Protein AF-0000000085031122 (afdb_homodimer)

Structure (mmCIF, N/CA/C/O backbone):
data_AF-0000000085031122-model_v1
#
loop_
_entity.id
_entity.type
_entity.pdbx_description
1 polymer 'Uncharacterized protein conserved in archaea'
#
loop_
_atom_site.group_PDB
_atom_site.id
_atom_site.type_symbol
_atom_site.label_atom_id
_atom_site.label_alt_id
_atom_site.label_comp_id
_atom_site.label_asym_id
_atom_site.label_entity_id
_atom_site.label_seq_id
_atom_site.pdbx_PDB_ins_code
_atom_site.Cartn_x
_atom_site.Cartn_y
_atom_site.Cartn_z
_atom_site.occupancy
_atom_site.B_iso_or_equiv
_atom_site.auth_seq_id
_atom_site.auth_comp_id
_atom_site.auth_asym_id
_atom_site.auth_atom_id
_atom_site.pdbx_PDB_model_num
ATOM 1 N N . MET A 1 1 ? 3.781 -11.5 -7.07 1 88.56 1 MET A N 1
ATOM 2 C CA . MET A 1 1 ? 3.012 -12.469 -6.293 1 88.56 1 MET A CA 1
ATOM 3 C C . MET A 1 1 ? 3.146 -13.867 -6.883 1 88.56 1 MET A C 1
ATOM 5 O O . MET A 1 1 ? 2.877 -14.078 -8.062 1 88.56 1 MET A O 1
ATOM 9 N N . SER A 1 2 ? 3.535 -14.781 -6.008 1 92.06 2 SER A N 1
ATOM 10 C CA . SER A 1 2 ? 3.746 -16.156 -6.449 1 92.06 2 SER A CA 1
ATOM 11 C C . SER A 1 2 ? 2.49 -17 -6.246 1 92.06 2 SER A C 1
ATOM 13 O O . SER A 1 2 ? 2.006 -17.141 -5.121 1 92.06 2 SER A O 1
ATOM 15 N N . VAL A 1 3 ? 1.962 -17.547 -7.297 1 94.81 3 VAL A N 1
ATOM 16 C CA . VAL A 1 3 ? 0.74 -18.344 -7.246 1 94.81 3 VAL A CA 1
ATOM 17 C C . VAL A 1 3 ? 0.814 -19.469 -8.273 1 94.81 3 VAL A C 1
ATOM 19 O O . VAL A 1 3 ? 1.662 -19.438 -9.172 1 94.81 3 VAL A O 1
ATOM 22 N N . LYS A 1 4 ? -0.109 -20.469 -8.07 1 93.94 4 LYS A N 1
ATOM 23 C CA . LYS A 1 4 ? -0.215 -21.516 -9.078 1 93.94 4 LYS A CA 1
ATOM 24 C C . LYS A 1 4 ? -0.657 -20.953 -10.422 1 93.94 4 LYS A C 1
ATOM 26 O O . LYS A 1 4 ? -1.385 -19.953 -10.477 1 93.94 4 LYS A O 1
ATOM 31 N N . PRO A 1 5 ? -0.294 -21.656 -11.523 1 96.19 5 PRO A N 1
ATOM 32 C CA . PRO A 1 5 ? -0.612 -21.156 -12.867 1 96.19 5 PRO A CA 1
ATOM 33 C C . PRO A 1 5 ? -2.104 -20.875 -13.055 1 96.19 5 PRO A C 1
ATOM 35 O O . PRO A 1 5 ? -2.479 -19.859 -13.641 1 96.19 5 PRO A O 1
ATOM 38 N N . LYS A 1 6 ? -2.877 -21.703 -12.5 1 95.06 6 LYS A N 1
ATOM 39 C CA . LYS A 1 6 ? -4.316 -21.5 -12.625 1 95.06 6 LYS A CA 1
ATOM 40 C C . LYS A 1 6 ? -4.734 -20.156 -12.039 1 95.06 6 LYS A C 1
ATOM 42 O O . LYS A 1 6 ? -5.469 -19.406 -12.672 1 95.06 6 LYS A O 1
ATOM 47 N N . PHE A 1 7 ? -4.258 -19.828 -10.938 1 95.56 7 PHE A N 1
ATOM 48 C CA . PHE A 1 7 ? -4.645 -18.594 -10.25 1 95.56 7 PHE A CA 1
ATOM 49 C C . PHE A 1 7 ? -3.984 -17.391 -10.883 1 95.56 7 PHE A C 1
ATOM 51 O O . PHE A 1 7 ? -4.578 -16.312 -10.945 1 95.56 7 PHE A O 1
ATOM 58 N N . ALA A 1 8 ? -2.768 -17.578 -11.352 1 96.88 8 ALA A N 1
ATOM 59 C CA . ALA A 1 8 ? -2.104 -16.5 -12.078 1 96.88 8 ALA A CA 1
ATOM 60 C C . ALA A 1 8 ? -2.938 -16.031 -13.273 1 96.88 8 ALA A C 1
ATOM 62 O O . ALA A 1 8 ? -3.137 -14.836 -13.477 1 96.88 8 ALA A O 1
ATOM 63 N N . ASN A 1 9 ? -3.404 -16.984 -13.969 1 96.69 9 ASN A N 1
ATOM 64 C CA . ASN A 1 9 ? -4.207 -16.672 -15.141 1 96.69 9 ASN A CA 1
ATOM 65 C C . ASN A 1 9 ? -5.523 -15.992 -14.758 1 96.69 9 ASN A C 1
ATOM 67 O O . ASN A 1 9 ? -5.949 -15.039 -15.406 1 96.69 9 ASN A O 1
ATOM 71 N N . LEU A 1 10 ? -6.145 -16.469 -13.734 1 96.75 10 LEU A N 1
ATOM 72 C CA . LEU A 1 10 ? -7.398 -15.867 -13.281 1 96.75 10 LEU A CA 1
ATOM 73 C C . LEU A 1 10 ? -7.184 -14.422 -12.852 1 96.75 10 LEU A C 1
ATOM 75 O O . LEU A 1 10 ? -8.031 -13.562 -13.109 1 96.75 10 LEU A O 1
ATOM 79 N N . ILE A 1 11 ? -6.074 -14.148 -12.227 1 96.31 11 ILE A N 1
ATOM 80 C CA . ILE A 1 11 ? -5.738 -12.789 -11.789 1 96.31 11 ILE A CA 1
ATOM 81 C C . ILE A 1 11 ? -5.543 -11.898 -13.016 1 96.31 11 ILE A C 1
ATOM 83 O O . ILE A 1 11 ? -6.137 -10.82 -13.102 1 96.31 11 ILE A O 1
ATOM 87 N N . LEU A 1 12 ? -4.832 -12.367 -13.945 1 97.12 12 LEU A N 1
ATOM 88 C CA . LEU A 1 12 ? -4.453 -11.539 -15.078 1 97.12 12 LEU A CA 1
ATOM 89 C C . LEU A 1 12 ? -5.617 -11.383 -16.047 1 97.12 12 LEU A C 1
ATOM 91 O O . LEU A 1 12 ? -5.648 -10.445 -16.844 1 97.12 12 LEU A O 1
ATOM 95 N N . ASP A 1 13 ? -6.559 -12.281 -15.93 1 96.38 13 ASP A N 1
ATOM 96 C CA . ASP A 1 13 ? -7.77 -12.18 -16.734 1 96.38 13 ASP A CA 1
ATOM 97 C C . ASP A 1 13 ? -8.789 -11.25 -16.078 1 96.38 13 ASP A C 1
ATOM 99 O O . ASP A 1 13 ? -9.828 -10.945 -16.672 1 96.38 13 ASP A O 1
ATOM 103 N N . GLY A 1 14 ? -8.516 -10.875 -14.922 1 94.75 14 GLY A N 1
ATOM 104 C CA . GLY A 1 14 ? -9.398 -9.961 -14.211 1 94.75 14 GLY A CA 1
ATOM 105 C C . GLY A 1 14 ? -10.539 -10.672 -13.5 1 94.75 14 GLY A C 1
ATOM 106 O O . GLY A 1 14 ? -11.461 -10.023 -13 1 94.75 14 GLY 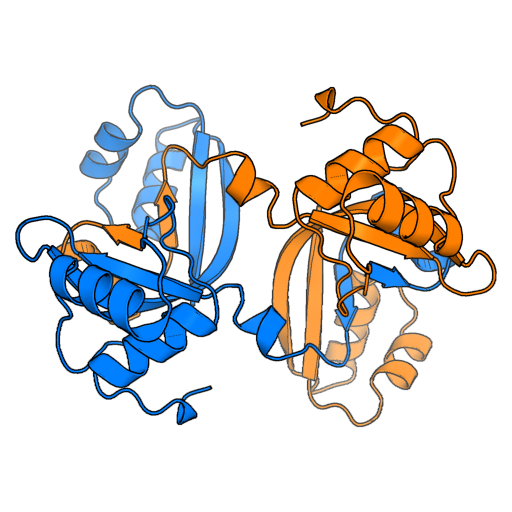A O 1
ATOM 107 N N . VAL A 1 15 ? -10.492 -11.953 -13.445 1 94.75 15 VAL A N 1
ATOM 108 C CA . VAL A 1 15 ? -11.547 -12.758 -12.836 1 94.75 15 VAL A CA 1
ATOM 109 C C . VAL A 1 15 ? -11.297 -12.875 -11.336 1 94.75 15 VAL A C 1
ATOM 111 O O . VAL A 1 15 ? -12.242 -12.812 -10.539 1 94.75 15 VAL A O 1
ATOM 114 N N . LYS A 1 16 ? -10.062 -13.109 -10.953 1 95.19 16 LYS A N 1
ATOM 115 C CA . LYS A 1 16 ? -9.664 -13.172 -9.555 1 95.19 16 LYS A CA 1
ATOM 116 C C . LYS A 1 16 ? -9.023 -11.867 -9.102 1 95.19 16 LYS A C 1
ATOM 118 O O . LYS A 1 16 ? -7.895 -11.555 -9.5 1 95.19 16 LYS A O 1
ATOM 123 N N . ASN A 1 17 ? -9.688 -11.258 -8.203 1 95.5 17 ASN A N 1
ATOM 124 C CA . ASN A 1 17 ? -9.148 -9.977 -7.742 1 95.5 17 ASN A CA 1
ATOM 125 C C . ASN A 1 17 ? -8.828 -10.016 -6.254 1 95.5 17 ASN A C 1
ATOM 127 O O . ASN A 1 17 ? -8.5 -8.984 -5.66 1 95.5 17 ASN A O 1
ATOM 131 N N . VAL A 1 18 ? -9.016 -11.133 -5.676 1 95.75 18 VAL A N 1
ATOM 132 C CA . VAL A 1 18 ? -8.656 -11.289 -4.273 1 95.75 18 VAL A CA 1
ATOM 133 C C . VAL A 1 18 ? -7.691 -12.461 -4.121 1 95.75 18 VAL A C 1
ATOM 135 O O . VAL A 1 18 ? -8.016 -13.594 -4.496 1 95.75 18 VAL A O 1
ATOM 138 N N . GLU A 1 19 ? -6.523 -12.203 -3.6 1 95.44 19 GLU A N 1
ATOM 139 C CA . GLU A 1 19 ? -5.547 -13.227 -3.242 1 95.44 19 GLU A CA 1
ATOM 140 C C . GLU A 1 19 ? -5.543 -13.492 -1.737 1 95.44 19 GLU A C 1
ATOM 142 O O . GLU A 1 19 ? -5.613 -12.555 -0.94 1 95.44 19 GLU A O 1
ATOM 147 N N . VAL A 1 20 ? -5.422 -14.805 -1.383 1 95.44 20 VAL A N 1
ATOM 148 C CA . VAL A 1 20 ? -5.434 -15.18 0.027 1 95.44 20 VAL A CA 1
ATOM 149 C C . VAL A 1 20 ? -4.039 -15.633 0.456 1 95.44 20 VAL A C 1
ATOM 151 O O . VAL A 1 20 ? -3.383 -16.406 -0.249 1 95.44 20 VAL A O 1
ATOM 154 N N . ARG A 1 21 ? -3.588 -15.062 1.602 1 93.69 21 ARG A N 1
ATOM 155 C CA . ARG A 1 21 ? -2.324 -15.484 2.197 1 93.69 21 ARG A CA 1
ATOM 156 C C . ARG A 1 21 ? -2.512 -15.875 3.66 1 93.69 21 ARG A C 1
ATOM 158 O O . ARG A 1 21 ? -3.262 -15.219 4.391 1 93.69 21 ARG A O 1
ATOM 165 N N . ARG A 1 22 ? -1.773 -16.922 3.98 1 92.38 22 ARG A N 1
ATOM 166 C CA . ARG A 1 22 ? -1.829 -17.406 5.355 1 92.38 22 ARG A CA 1
ATOM 167 C C . ARG A 1 22 ? -1.04 -16.5 6.289 1 92.38 22 ARG A C 1
ATOM 169 O O . ARG A 1 22 ? -1.322 -16.422 7.484 1 92.38 22 ARG A O 1
ATOM 176 N N . TRP A 1 23 ? -0.064 -16 5.641 1 87.19 23 TRP A N 1
ATOM 177 C CA . TRP A 1 23 ? 0.882 -15.211 6.422 1 87.19 23 TRP A CA 1
ATOM 178 C C . TRP A 1 23 ? 1.532 -14.133 5.559 1 87.19 23 TRP A C 1
ATOM 180 O O . TRP A 1 23 ? 1.776 -14.344 4.367 1 87.19 23 TRP A O 1
ATOM 190 N N . LEU A 1 24 ? 1.758 -12.945 6.195 1 86.25 24 LEU A N 1
ATOM 191 C CA . LEU A 1 24 ? 2.539 -11.875 5.59 1 86.25 24 LEU A CA 1
ATOM 192 C C . LEU A 1 24 ? 3.596 -11.359 6.562 1 86.25 24 LEU A C 1
ATOM 194 O O . LEU A 1 24 ? 3.334 -11.227 7.762 1 86.25 24 LEU A O 1
ATOM 198 N N . PRO A 1 25 ? 4.773 -11.109 5.98 1 80.62 25 PRO A N 1
ATOM 199 C CA . PRO A 1 25 ? 5.785 -10.523 6.863 1 80.62 25 PRO A CA 1
ATOM 200 C C . PRO A 1 25 ? 5.355 -9.172 7.438 1 80.62 25 PRO A C 1
ATOM 202 O O . PRO A 1 25 ? 4.711 -8.383 6.746 1 80.62 25 PRO A O 1
ATOM 205 N N . GLY A 1 26 ? 5.762 -9.016 8.641 1 72.19 26 GLY A N 1
ATOM 206 C CA . GLY A 1 26 ? 5.473 -7.746 9.297 1 72.19 26 GLY A CA 1
ATOM 207 C C . GLY A 1 26 ? 5.98 -6.547 8.523 1 72.19 26 GLY A C 1
ATOM 208 O O . GLY A 1 26 ? 5.363 -5.48 8.539 1 72.19 26 GLY A O 1
ATOM 209 N N . THR A 1 27 ? 7.059 -6.801 7.805 1 69 27 THR A N 1
ATOM 210 C CA . THR A 1 27 ? 7.648 -5.719 7.027 1 69 27 THR A CA 1
ATOM 211 C C . THR A 1 27 ? 6.699 -5.254 5.93 1 69 27 THR A C 1
ATOM 213 O O . THR A 1 27 ? 6.605 -4.059 5.645 1 69 27 THR A O 1
ATOM 216 N N . ILE A 1 28 ? 6 -6.105 5.379 1 71.5 28 ILE A N 1
ATOM 217 C CA . ILE A 1 28 ? 5.031 -5.785 4.336 1 71.5 28 ILE A CA 1
ATOM 218 C C . ILE A 1 28 ? 3.838 -5.055 4.945 1 71.5 28 ILE A C 1
ATOM 220 O O . ILE A 1 28 ? 3.363 -4.059 4.398 1 71.5 28 ILE A O 1
ATOM 224 N N . LEU A 1 29 ? 3.539 -5.574 6.078 1 66.56 29 LEU A N 1
ATOM 225 C CA . LEU A 1 29 ? 2.367 -5.008 6.734 1 66.56 29 LEU A CA 1
ATOM 226 C C . LEU A 1 29 ? 2.654 -3.594 7.227 1 66.56 29 LEU A C 1
ATOM 228 O O . LEU A 1 29 ? 1.756 -2.748 7.258 1 66.56 29 LEU A O 1
ATOM 232 N N . ARG A 1 30 ? 3.912 -3.391 7.488 1 62.78 30 ARG A N 1
ATOM 233 C CA . ARG A 1 30 ? 4.297 -2.096 8.039 1 62.78 30 ARG A CA 1
ATOM 234 C C . ARG A 1 30 ? 4.652 -1.11 6.934 1 62.78 30 ARG A C 1
ATOM 236 O O . ARG A 1 30 ? 4.742 0.095 7.172 1 62.78 30 ARG A O 1
ATOM 243 N N . GLU A 1 31 ? 5.051 -1.663 5.766 1 65.5 31 GLU A N 1
ATOM 244 C CA . GLU A 1 31 ? 5.457 -0.814 4.652 1 65.5 31 GLU A CA 1
ATOM 245 C C . GLU A 1 31 ? 4.355 0.168 4.273 1 65.5 31 GLU A C 1
ATOM 247 O O . GLU A 1 31 ? 4.562 1.056 3.443 1 65.5 31 GLU A O 1
ATOM 252 N N . ARG A 1 32 ? 3.461 0.135 5.082 1 75.06 32 ARG A N 1
ATOM 253 C CA . ARG A 1 32 ? 2.322 1.004 4.805 1 75.06 32 ARG A CA 1
ATOM 254 C C . ARG A 1 32 ? 2.182 2.082 5.875 1 75.06 32 ARG A C 1
ATOM 256 O O . ARG A 1 32 ? 1.192 2.818 5.895 1 75.06 32 ARG A O 1
ATOM 263 N N . THR A 1 33 ? 3.262 2.289 6.613 1 84.69 33 THR A N 1
ATOM 264 C CA . THR A 1 33 ? 3.209 3.236 7.723 1 84.69 33 THR A CA 1
ATOM 265 C C . THR A 1 33 ? 3.59 4.637 7.254 1 84.69 33 THR A C 1
ATOM 267 O O . THR A 1 33 ? 4.539 4.805 6.484 1 84.69 33 THR A O 1
ATOM 270 N N . CYS A 1 34 ? 2.799 5.578 7.652 1 91.81 34 CYS A N 1
ATOM 271 C CA . CYS A 1 34 ? 3.053 6.996 7.422 1 91.81 34 CYS A CA 1
ATOM 272 C C . CYS A 1 34 ? 3.211 7.742 8.742 1 91.81 34 CYS A C 1
ATOM 274 O O . CYS A 1 34 ? 2.514 7.449 9.711 1 91.81 34 CYS A O 1
ATOM 276 N N . ILE A 1 35 ? 4.184 8.695 8.758 1 94.75 35 ILE A N 1
ATOM 277 C CA . ILE A 1 35 ? 4.254 9.586 9.906 1 94.75 35 ILE A CA 1
ATOM 278 C C . ILE A 1 35 ? 3.305 10.766 9.703 1 94.75 35 ILE A C 1
ATOM 280 O O . ILE A 1 35 ? 3.174 11.281 8.586 1 94.75 35 ILE A O 1
ATOM 284 N N . VAL A 1 36 ? 2.662 11.117 10.781 1 96.94 36 VAL A N 1
ATOM 285 C CA . VAL A 1 36 ? 1.702 12.211 10.742 1 96.94 36 VAL A CA 1
ATOM 286 C C . VAL A 1 36 ? 2.391 13.516 11.141 1 96.94 36 VAL A C 1
ATOM 288 O O . VAL A 1 36 ? 2.727 13.719 12.305 1 96.94 36 VAL A O 1
ATOM 291 N N . TYR A 1 37 ? 2.498 14.43 10.188 1 96.69 37 TYR A N 1
ATOM 292 C CA . TYR A 1 37 ? 3.133 15.734 10.352 1 96.69 37 TYR A CA 1
ATOM 293 C C . TYR A 1 37 ? 2.096 16.844 10.375 1 96.69 37 TYR A C 1
ATOM 295 O O . TYR A 1 37 ? 1.322 17 9.43 1 96.69 37 TYR A O 1
ATOM 303 N N . ALA A 1 38 ? 2.133 17.547 11.461 1 96.5 38 ALA A N 1
ATOM 304 C CA . ALA A 1 38 ? 1.287 18.734 11.547 1 96.5 38 ALA A CA 1
ATOM 305 C C . ALA A 1 38 ? 2.008 19.953 10.992 1 96.5 38 ALA A C 1
ATOM 307 O O . ALA A 1 38 ? 3.068 20.344 11.492 1 96.5 38 ALA A O 1
ATOM 308 N N . SER A 1 39 ? 1.342 20.531 9.961 1 95.06 39 SER A N 1
ATOM 309 C CA . SER A 1 39 ? 1.931 21.719 9.344 1 95.06 39 SER A CA 1
ATOM 310 C C . SER A 1 39 ? 1.838 22.938 10.266 1 95.06 39 SER A C 1
ATOM 312 O O . SER A 1 39 ? 1.59 22.781 11.469 1 95.06 39 SER A O 1
ATOM 314 N N . SER A 1 40 ? 2.082 24.125 9.727 1 94.19 40 SER A N 1
ATOM 315 C CA . SER A 1 40 ? 2.07 25.344 10.523 1 94.19 40 SER A CA 1
ATOM 316 C C . SER A 1 40 ? 0.779 25.469 11.32 1 94.19 40 SER A C 1
ATOM 318 O O . SER A 1 40 ? -0.3 25.141 10.828 1 94.19 40 SER A O 1
ATOM 320 N N . PRO A 1 41 ? 0.958 25.812 12.578 1 94.19 41 PRO A N 1
ATOM 321 C CA . PRO A 1 41 ? 2.127 26.391 13.234 1 94.19 41 PRO A CA 1
ATOM 322 C C . PRO A 1 41 ? 2.943 25.375 14.023 1 94.19 41 PRO A C 1
ATOM 324 O O . PRO A 1 41 ? 4.012 25.703 14.547 1 94.19 41 PRO A O 1
ATOM 327 N N . LEU A 1 42 ? 2.553 24.188 14.164 1 92.94 42 LEU A N 1
ATOM 328 C CA . LEU A 1 42 ? 3.236 23.219 15.008 1 92.94 42 LEU A CA 1
ATOM 329 C C . LEU A 1 42 ? 4.512 22.719 14.344 1 92.94 42 LEU A C 1
ATOM 331 O O . LEU A 1 42 ? 5.551 22.594 14.992 1 92.94 42 LEU A O 1
ATOM 335 N N . CYS A 1 43 ? 4.5 22.438 13.086 1 95.75 43 CYS A N 1
ATOM 336 C CA . CYS A 1 43 ? 5.625 21.969 12.281 1 95.75 43 CYS A CA 1
ATOM 337 C C . CYS A 1 43 ? 6.324 20.797 12.945 1 95.75 43 CYS A C 1
ATOM 339 O O . CYS A 1 43 ? 7.543 20.812 13.125 1 95.75 43 CYS A O 1
ATOM 341 N N . ALA A 1 44 ? 5.531 19.797 13.258 1 97.12 44 ALA A N 1
ATOM 342 C CA . ALA A 1 44 ? 6.082 18.688 14.023 1 97.12 44 ALA A CA 1
ATOM 343 C C . ALA A 1 44 ? 5.367 17.375 13.688 1 97.12 44 ALA A C 1
ATOM 345 O O . ALA A 1 44 ? 4.191 17.391 13.312 1 97.12 44 ALA A O 1
ATOM 346 N N . VAL A 1 45 ? 6.133 16.328 13.891 1 96.81 45 VAL A N 1
ATOM 347 C CA . VAL A 1 45 ? 5.586 14.984 13.797 1 96.81 45 VAL A CA 1
ATOM 348 C C . VAL A 1 45 ? 4.871 14.625 15.102 1 96.81 45 VAL A C 1
ATOM 350 O O . VAL A 1 45 ? 5.453 14.734 16.188 1 96.81 45 VAL A O 1
ATOM 353 N N . LEU A 1 46 ? 3.609 14.148 14.891 1 97.5 46 LEU A N 1
ATOM 354 C CA . LEU A 1 46 ? 2.799 13.945 16.078 1 97.5 46 LEU A CA 1
ATOM 355 C C . LEU A 1 46 ? 2.508 12.461 16.297 1 97.5 46 LEU A C 1
ATOM 357 O O . LEU A 1 46 ? 2.082 12.062 17.375 1 97.5 46 LEU A O 1
ATOM 361 N N . GLY A 1 47 ? 2.697 11.695 15.312 1 97.19 47 GLY A N 1
ATOM 362 C CA . GLY A 1 47 ? 2.375 10.281 15.414 1 97.19 47 GLY A CA 1
ATOM 363 C C . GLY A 1 47 ? 2.547 9.539 14.102 1 97.19 47 GLY A C 1
ATOM 364 O O . GLY A 1 47 ? 3.291 9.984 13.227 1 97.19 47 GLY A O 1
ATOM 365 N N . GLU A 1 48 ? 1.99 8.375 14.055 1 95.5 48 GLU A N 1
ATOM 366 C CA . GLU A 1 48 ? 2.041 7.535 12.867 1 95.5 48 GLU A CA 1
ATOM 367 C C . GLU A 1 48 ? 0.705 6.836 12.625 1 95.5 48 GLU A C 1
ATOM 369 O O . GLU A 1 48 ? -0.13 6.754 13.531 1 95.5 48 GLU A O 1
ATOM 374 N N . VAL A 1 49 ? 0.533 6.438 11.375 1 93.31 49 VAL A N 1
ATOM 375 C CA . VAL A 1 49 ? -0.671 5.723 10.961 1 93.31 49 VAL A CA 1
ATOM 376 C C . VAL A 1 49 ? -0.347 4.797 9.789 1 93.31 49 VAL A C 1
ATOM 378 O O . VAL A 1 49 ? 0.702 4.934 9.156 1 93.31 49 VAL A O 1
ATOM 381 N N . THR A 1 50 ? -1.217 3.867 9.594 1 88.06 50 THR A N 1
ATOM 382 C CA . THR A 1 50 ? -1.041 2.945 8.484 1 88.06 50 THR A CA 1
ATOM 383 C C . THR A 1 50 ? -2.076 3.209 7.391 1 88.06 50 THR A C 1
ATOM 385 O O . THR A 1 50 ? -3.252 3.439 7.688 1 88.06 50 THR A O 1
ATOM 388 N N . ILE A 1 51 ? -1.606 3.162 6.117 1 87.06 51 ILE A N 1
ATOM 389 C CA . ILE A 1 51 ? -2.533 3.293 4.996 1 87.06 51 ILE A CA 1
ATOM 390 C C . ILE A 1 51 ? -3.205 1.948 4.723 1 87.06 51 ILE A C 1
ATOM 392 O O . ILE A 1 51 ? -2.529 0.945 4.488 1 87.06 51 ILE A O 1
ATOM 396 N N . GLU A 1 52 ? -4.473 1.982 4.789 1 79.56 52 GLU A N 1
ATOM 397 C CA . GLU A 1 52 ? -5.238 0.778 4.484 1 79.56 52 GLU A CA 1
ATOM 398 C C . GLU A 1 52 ? -5.566 0.69 2.996 1 79.56 52 GLU A C 1
ATOM 400 O O . GLU A 1 52 ? -5.484 -0.386 2.4 1 79.56 52 GLU A O 1
ATOM 405 N N . GLU A 1 53 ? -5.938 1.808 2.475 1 78.69 53 GLU A N 1
ATOM 406 C CA . GLU A 1 53 ? -6.395 1.835 1.09 1 78.69 53 GLU A CA 1
ATOM 407 C C . GLU A 1 53 ? -6.23 3.225 0.481 1 78.69 53 GLU A C 1
ATOM 409 O O . GLU A 1 53 ? -6.348 4.23 1.18 1 78.69 53 GLU A O 1
ATOM 414 N N . ILE A 1 54 ? -5.898 3.221 -0.78 1 82.56 54 ILE A N 1
ATOM 415 C CA . ILE A 1 54 ? -5.969 4.441 -1.576 1 82.56 54 ILE A CA 1
ATOM 416 C C . ILE A 1 54 ? -6.957 4.254 -2.727 1 82.56 54 ILE A C 1
ATOM 418 O O . ILE A 1 54 ? -6.828 3.314 -3.514 1 82.56 54 ILE A O 1
ATOM 422 N N . LYS A 1 55 ? -7.965 5.113 -2.805 1 83.31 55 LYS A N 1
ATOM 423 C CA . LYS A 1 55 ? -8.984 5.016 -3.844 1 83.31 55 LYS A CA 1
ATOM 424 C C . LYS A 1 55 ? -9.141 6.336 -4.586 1 83.31 55 LYS A C 1
ATOM 426 O O . LYS A 1 55 ? -9.258 7.395 -3.963 1 83.31 55 LYS A O 1
ATOM 431 N N . LYS A 1 56 ? -9.125 6.223 -5.891 1 84.88 56 LYS A N 1
ATOM 432 C CA . LYS A 1 56 ? -9.484 7.375 -6.711 1 84.88 56 LYS A CA 1
ATOM 433 C C . LYS A 1 56 ? -11 7.465 -6.887 1 84.88 56 LYS A C 1
ATOM 435 O O . LYS A 1 56 ? -11.648 6.488 -7.273 1 84.88 56 LYS A O 1
ATOM 440 N N . VAL A 1 57 ? -11.531 8.617 -6.559 1 90.31 57 VAL A N 1
ATOM 441 C CA . VAL A 1 57 ? -12.984 8.758 -6.684 1 90.31 57 VAL A CA 1
ATOM 442 C C . VAL A 1 57 ? -13.305 9.938 -7.602 1 90.31 57 VAL A C 1
ATOM 444 O O . VAL A 1 57 ? -12.617 10.961 -7.57 1 90.31 57 VAL A O 1
ATOM 447 N N . ALA A 1 58 ? -14.336 9.758 -8.328 1 93 58 ALA A N 1
ATOM 448 C CA . ALA A 1 58 ? -14.789 10.828 -9.227 1 93 58 ALA A CA 1
ATOM 449 C C . ALA A 1 58 ? -15.633 11.852 -8.469 1 93 58 ALA A C 1
ATOM 451 O O . ALA A 1 58 ? -16.375 11.5 -7.551 1 93 58 ALA A O 1
ATOM 452 N N . ILE A 1 59 ? -15.445 13.07 -8.836 1 94.31 59 ILE A N 1
ATOM 453 C CA . ILE A 1 59 ? -16.281 14.156 -8.344 1 94.31 59 ILE A CA 1
ATOM 454 C C . ILE A 1 59 ? -17.203 14.648 -9.469 1 94.31 59 ILE A C 1
ATOM 456 O O . ILE A 1 59 ? -16.766 15.422 -10.328 1 94.31 59 ILE A O 1
ATOM 460 N N . GLN A 1 60 ? -18.406 14.203 -9.406 1 94.38 60 GLN A N 1
ATOM 461 C CA . GLN A 1 60 ? -19.312 14.484 -10.516 1 94.38 60 GLN A CA 1
ATOM 462 C C . GLN A 1 60 ? -20.5 15.336 -10.055 1 94.38 60 GLN A C 1
ATOM 464 O O . GLN A 1 60 ? -21.281 15.805 -10.875 1 94.38 60 GLN A O 1
ATOM 469 N N . SER A 1 61 ? -20.672 15.539 -8.773 1 94.06 61 SER A N 1
ATOM 470 C CA . SER A 1 61 ? -21.812 16.266 -8.234 1 94.06 61 SER A CA 1
ATOM 471 C C . SER A 1 61 ? -21.5 16.859 -6.859 1 94.06 61 SER A C 1
ATOM 473 O O . SER A 1 61 ? -20.484 16.516 -6.254 1 94.06 61 SER A O 1
ATOM 475 N N . GLU A 1 62 ? -22.422 17.688 -6.387 1 93.56 62 GLU A N 1
ATOM 476 C CA . GLU A 1 62 ? -22.312 18.234 -5.039 1 93.56 62 GLU A CA 1
ATOM 477 C C . GLU A 1 62 ? -22.5 17.141 -3.986 1 93.56 62 GLU A C 1
ATOM 479 O O . GLU A 1 62 ? -21.938 17.219 -2.895 1 93.56 62 GLU A O 1
ATOM 484 N N . GLU A 1 63 ? -23.25 16.234 -4.348 1 94.56 63 GLU A N 1
ATOM 485 C CA . GLU A 1 63 ? -23.469 15.109 -3.447 1 94.56 63 GLU A CA 1
ATOM 486 C C . GLU A 1 63 ? -22.188 14.32 -3.221 1 94.56 63 GLU A C 1
ATOM 488 O O . GLU A 1 63 ? -21.922 13.852 -2.109 1 94.56 63 GLU A O 1
ATOM 493 N N . ASP A 1 64 ? -21.375 14.18 -4.25 1 95.31 64 ASP A N 1
ATOM 494 C CA . ASP A 1 64 ? -20.078 13.531 -4.105 1 95.31 64 ASP A CA 1
ATOM 495 C C . ASP A 1 64 ? -19.188 14.281 -3.105 1 95.31 64 ASP A C 1
ATOM 497 O O . ASP A 1 64 ? -18.562 13.664 -2.248 1 95.31 64 ASP A O 1
ATOM 501 N N . LEU A 1 65 ? -19.312 15.555 -3.256 1 94.5 65 LEU A N 1
ATOM 502 C CA . LEU A 1 65 ? -18.5 16.391 -2.381 1 94.5 65 LEU A CA 1
ATOM 503 C C . LEU A 1 65 ? -18.953 16.266 -0.933 1 94.5 65 LEU A C 1
ATOM 505 O O . LEU A 1 65 ? -18.125 16.219 -0.017 1 94.5 65 LEU A O 1
ATOM 509 N N . ALA A 1 66 ? -20.234 16.281 -0.77 1 95.5 66 ALA A N 1
ATOM 510 C CA . ALA A 1 66 ? -20.781 16.141 0.572 1 95.5 66 ALA A CA 1
ATOM 511 C C . ALA A 1 66 ? -20.391 14.805 1.202 1 95.5 66 ALA A C 1
ATOM 513 O O . ALA A 1 66 ? -20.062 14.75 2.391 1 95.5 66 ALA A O 1
ATOM 514 N N . GLU A 1 67 ? -20.391 13.773 0.468 1 95.75 67 GLU A N 1
ATOM 515 C CA . GLU A 1 67 ? -20.016 12.453 0.957 1 95.75 67 GLU A CA 1
ATOM 516 C C . GLU A 1 67 ? -18.531 12.422 1.347 1 95.75 67 GLU A C 1
ATOM 518 O O . GLU A 1 67 ? -18.172 11.875 2.391 1 95.75 67 GLU A O 1
ATOM 523 N N . ILE A 1 68 ? -17.75 12.945 0.473 1 95.5 68 ILE A N 1
ATOM 524 C CA . ILE A 1 68 ? -16.312 12.984 0.751 1 95.5 68 ILE A CA 1
ATOM 525 C C . ILE A 1 68 ? -16.062 13.812 2.008 1 95.5 68 ILE A C 1
ATOM 527 O O . ILE A 1 68 ? -15.234 13.438 2.844 1 95.5 68 ILE A O 1
ATOM 531 N N . ALA A 1 69 ? -16.75 14.945 2.131 1 95.69 69 ALA A N 1
ATOM 532 C CA . ALA A 1 69 ? -16.594 15.812 3.295 1 95.69 69 ALA A CA 1
ATOM 533 C C . ALA A 1 69 ? -16.922 15.062 4.582 1 95.69 69 ALA A C 1
ATOM 535 O O . ALA A 1 69 ? -16.203 15.18 5.578 1 95.69 69 ALA A O 1
ATOM 536 N N . GLU A 1 70 ? -17.938 14.336 4.562 1 95.44 70 GLU A N 1
ATOM 537 C CA . GLU A 1 70 ? -18.344 13.547 5.723 1 95.44 70 GLU A CA 1
ATOM 538 C C . GLU A 1 70 ? -17.281 12.516 6.09 1 95.44 70 GLU A C 1
ATOM 540 O O . GLU A 1 70 ? -16.906 12.391 7.258 1 95.44 70 GLU A O 1
ATOM 545 N N . LEU A 1 71 ? -16.797 11.836 5.129 1 93.94 71 LEU A N 1
ATOM 546 C CA . LEU A 1 71 ? -15.773 10.828 5.355 1 93.94 71 LEU A CA 1
ATOM 547 C C . LEU A 1 71 ? -14.5 11.461 5.906 1 93.94 71 LEU A C 1
ATOM 549 O O . LEU A 1 71 ? -13.836 10.875 6.766 1 93.94 71 LEU A O 1
ATOM 553 N N . ALA A 1 72 ? -14.203 12.609 5.438 1 94.62 72 ALA A N 1
ATOM 554 C CA . ALA A 1 72 ? -12.938 13.266 5.746 1 94.62 72 ALA A CA 1
ATOM 555 C C . ALA A 1 72 ? -13.047 14.102 7.02 1 94.62 72 ALA A C 1
ATOM 557 O O . ALA A 1 72 ? -12.07 14.703 7.461 1 94.62 72 ALA A O 1
ATOM 558 N N . LYS A 1 73 ? -14.242 14.164 7.598 1 94.69 73 LYS A N 1
ATOM 559 C CA . LYS A 1 73 ? -14.477 15.008 8.766 1 94.69 73 LYS A CA 1
ATOM 560 C C . LYS A 1 73 ? -14.055 16.453 8.5 1 94.69 73 LYS A C 1
ATOM 562 O O . LYS A 1 73 ? -13.344 17.047 9.305 1 94.69 73 LYS A O 1
ATOM 567 N N . ALA A 1 74 ? -14.438 16.938 7.406 1 94.25 74 ALA A N 1
ATOM 568 C CA . ALA A 1 74 ? -14.25 18.328 6.98 1 94.25 74 ALA A CA 1
ATOM 569 C C . ALA A 1 74 ? -15.586 18.969 6.598 1 94.25 74 ALA A C 1
ATOM 571 O O . ALA A 1 74 ? -16.562 18.25 6.336 1 94.25 74 ALA A O 1
ATOM 572 N N . SER A 1 75 ? -15.633 20.266 6.617 1 93.81 75 SER A N 1
ATOM 573 C CA . SER A 1 75 ? -16.859 20.906 6.152 1 93.81 75 SER A CA 1
ATOM 574 C C . SER A 1 75 ? -16.969 20.844 4.633 1 93.81 75 SER A C 1
ATOM 576 O O . SER A 1 75 ? -15.969 20.828 3.928 1 93.81 75 SER A O 1
ATOM 578 N N . GLU A 1 76 ? -18.219 20.891 4.207 1 94.44 76 GLU A N 1
ATOM 579 C CA . GLU A 1 76 ? -18.453 20.859 2.768 1 94.44 76 GLU A CA 1
ATOM 580 C C . GLU A 1 76 ? -17.812 22.062 2.082 1 94.44 76 GLU A C 1
ATOM 582 O O . GLU A 1 76 ? -17.234 21.922 1.003 1 94.44 76 GLU A O 1
ATOM 587 N N . ASP A 1 77 ? -17.938 23.141 2.711 1 94.56 77 ASP A N 1
ATOM 588 C CA . ASP A 1 77 ? -17.375 24.359 2.139 1 94.56 77 ASP A CA 1
ATOM 589 C C . ASP A 1 77 ? -15.859 24.281 2.016 1 94.56 77 ASP A C 1
ATOM 591 O O . ASP A 1 77 ? -15.289 24.656 0.989 1 94.56 77 ASP A O 1
ATOM 595 N N . GLU A 1 78 ? -15.242 23.844 3.051 1 92 78 GLU A N 1
ATOM 596 C CA . GLU A 1 78 ? -13.789 23.672 3.035 1 92 78 GLU A CA 1
ATOM 597 C C . GLU A 1 78 ? -13.359 22.719 1.923 1 92 78 GLU A C 1
ATOM 599 O O . GLU A 1 78 ? -12.391 22.984 1.209 1 92 78 GLU A O 1
ATOM 604 N N . LEU A 1 79 ? -14.062 21.609 1.786 1 94.38 79 LEU A N 1
ATOM 605 C CA . LEU A 1 79 ? -13.711 20.594 0.792 1 94.38 79 LEU A CA 1
ATOM 606 C C . LEU A 1 79 ? -13.977 21.109 -0.619 1 94.38 79 LEU A C 1
ATOM 608 O O . LEU A 1 79 ? -13.195 20.844 -1.537 1 94.38 79 LEU A O 1
ATOM 612 N N . ARG A 1 80 ? -15.062 21.844 -0.754 1 94.44 80 ARG A N 1
ATOM 613 C CA . ARG A 1 80 ? -15.406 22.422 -2.051 1 94.44 80 ARG A CA 1
ATOM 614 C C . ARG A 1 80 ? -14.305 23.359 -2.539 1 94.44 80 ARG A C 1
ATOM 616 O O . ARG A 1 80 ? -13.906 23.297 -3.703 1 94.44 80 ARG A O 1
ATOM 623 N N . ARG A 1 81 ? -13.859 24.125 -1.672 1 94.56 81 ARG A N 1
ATOM 624 C CA . ARG A 1 81 ? -12.781 25.047 -2.02 1 94.56 81 ARG A CA 1
ATOM 625 C C . ARG A 1 81 ? -11.492 24.281 -2.322 1 94.56 81 ARG A C 1
ATOM 627 O O . ARG A 1 81 ? -10.797 24.594 -3.295 1 94.56 81 ARG A O 1
ATOM 634 N N . TYR A 1 82 ? -11.211 23.312 -1.554 1 93.19 82 TYR A N 1
ATOM 635 C CA . TYR A 1 82 ? -9.977 22.547 -1.664 1 93.19 82 TYR A CA 1
ATOM 636 C C . TYR A 1 82 ? -9.938 21.75 -2.967 1 93.19 82 TYR A C 1
ATOM 638 O O . TYR A 1 82 ? -8.891 21.641 -3.604 1 93.19 82 TYR A O 1
ATOM 646 N N . LEU A 1 83 ? -11.102 21.297 -3.387 1 95.88 83 LEU A N 1
ATOM 647 C CA . LEU A 1 83 ? -11.164 20.438 -4.559 1 95.88 83 LEU A CA 1
ATOM 648 C C . LEU A 1 83 ? -11.703 21.188 -5.77 1 95.88 83 LEU A C 1
ATOM 650 O O . LEU A 1 83 ? -12.133 20.578 -6.746 1 95.88 83 LEU A O 1
ATOM 654 N N . GLU A 1 84 ? -11.672 22.438 -5.66 1 94.06 84 GLU A N 1
ATOM 655 C CA . GLU A 1 84 ? -12.203 23.25 -6.75 1 94.06 84 GLU A CA 1
ATOM 656 C C . GLU A 1 84 ? -11.477 22.953 -8.062 1 94.06 84 GLU A C 1
ATOM 658 O O . GLU A 1 84 ? -10.25 22.922 -8.102 1 94.06 84 GLU A O 1
ATOM 663 N N . GLY A 1 85 ? -12.258 22.703 -9.148 1 94.06 85 GLY A N 1
ATOM 664 C CA . GLY A 1 85 ? -11.703 22.5 -10.477 1 94.06 85 GLY A CA 1
ATOM 665 C C . GLY A 1 85 ? -11.211 21.078 -10.703 1 94.06 85 GLY A C 1
ATOM 666 O O . GLY A 1 85 ? -10.656 20.766 -11.758 1 94.06 85 GLY A O 1
ATOM 667 N N . ARG A 1 86 ? -11.414 20.25 -9.719 1 93.5 86 ARG A N 1
ATOM 668 C CA . ARG A 1 86 ? -10.977 18.859 -9.859 1 93.5 86 ARG A CA 1
ATOM 669 C C . ARG A 1 86 ? -12.148 17.953 -10.242 1 93.5 86 ARG A C 1
ATOM 671 O O . ARG A 1 86 ? -13.273 18.172 -9.789 1 93.5 86 ARG A O 1
ATOM 678 N N . ASP A 1 87 ? -11.82 16.922 -11.086 1 94.31 87 ASP A N 1
ATOM 679 C CA . ASP A 1 87 ? -12.844 15.953 -11.461 1 94.31 87 ASP A CA 1
ATOM 680 C C . ASP A 1 87 ? -12.695 14.664 -10.656 1 94.31 87 ASP A C 1
ATOM 682 O O . ASP A 1 87 ? -13.492 13.742 -10.797 1 94.31 87 ASP A O 1
ATOM 686 N N . HIS A 1 88 ? -11.602 14.633 -9.867 1 94.5 88 HIS A N 1
ATOM 687 C CA . HIS A 1 88 ? -11.406 13.477 -9.008 1 94.5 88 HIS A CA 1
ATOM 688 C C . HIS A 1 88 ? -10.609 13.844 -7.762 1 94.5 88 HIS A C 1
ATOM 690 O O . HIS A 1 88 ? -10.039 14.938 -7.684 1 94.5 88 HIS A O 1
ATOM 696 N N . ALA A 1 89 ? -10.68 12.984 -6.793 1 95.12 89 ALA A N 1
ATOM 697 C CA . ALA A 1 89 ? -9.867 13.062 -5.582 1 95.12 89 ALA A CA 1
ATOM 698 C C . ALA A 1 89 ? -9.359 11.68 -5.176 1 95.12 89 ALA A C 1
ATOM 700 O O . ALA A 1 89 ? -9.844 10.664 -5.672 1 95.12 89 ALA A O 1
ATOM 701 N N . TYR A 1 90 ? -8.375 11.719 -4.395 1 91.69 90 TYR A N 1
ATOM 702 C CA . TYR A 1 90 ? -7.883 10.484 -3.785 1 91.69 90 TYR A CA 1
ATOM 703 C C . TYR A 1 90 ? -8.281 10.406 -2.316 1 91.69 90 TYR A C 1
ATOM 705 O O . TYR A 1 90 ? -8.062 11.352 -1.556 1 91.69 90 TYR A O 1
ATOM 713 N N . LEU A 1 91 ? -8.914 9.297 -2.008 1 93.19 91 LEU A N 1
ATOM 714 C CA . LEU A 1 91 ? -9.242 8.992 -0.62 1 93.19 91 LEU A CA 1
ATOM 715 C C . LEU A 1 91 ? -8.273 7.965 -0.042 1 93.19 91 LEU A C 1
ATOM 717 O O . LEU A 1 91 ? -8.148 6.859 -0.576 1 93.19 91 LEU A O 1
ATOM 721 N N . ILE A 1 92 ? -7.613 8.367 1.032 1 90.81 92 ILE A N 1
ATOM 722 C CA . ILE A 1 92 ? -6.664 7.5 1.724 1 90.81 92 ILE A CA 1
ATOM 723 C C . ILE A 1 92 ? -7.266 7.027 3.045 1 90.81 92 ILE A C 1
ATOM 725 O O . ILE A 1 92 ? -7.438 7.816 3.975 1 90.81 92 ILE A O 1
ATOM 729 N N . THR A 1 93 ? -7.574 5.77 3.07 1 90 93 THR A N 1
ATOM 730 C CA . THR A 1 93 ? -8.102 5.188 4.297 1 90 93 THR A CA 1
ATOM 731 C C . THR A 1 93 ? -6.973 4.816 5.254 1 90 93 THR A C 1
ATOM 733 O O . THR A 1 93 ? -6.027 4.125 4.867 1 90 93 THR A O 1
ATOM 736 N N . LEU A 1 94 ? -7.141 5.305 6.48 1 91.12 94 LEU A N 1
ATOM 737 C CA . LEU A 1 94 ? -6.094 5.148 7.484 1 91.12 94 LEU A CA 1
ATOM 738 C C . LEU A 1 94 ? -6.551 4.227 8.609 1 91.12 94 LEU A C 1
ATOM 740 O O . LEU A 1 94 ? -7.75 4.09 8.859 1 91.12 94 LEU A O 1
ATOM 744 N N . ASP A 1 95 ? -5.516 3.613 9.211 1 87.19 95 ASP A N 1
ATOM 745 C CA . ASP A 1 95 ? -5.801 2.736 10.336 1 87.19 95 ASP A CA 1
ATOM 746 C C . ASP A 1 95 ? -4.637 2.713 11.32 1 87.19 95 ASP A C 1
ATOM 748 O O . ASP A 1 95 ? -3.525 3.131 10.992 1 87.19 95 ASP A O 1
ATOM 752 N N . GLY A 1 96 ? -4.965 2.359 12.602 1 88 96 GLY A N 1
ATOM 753 C CA . GLY A 1 96 ? -3.951 2.109 13.617 1 88 96 GLY A CA 1
ATOM 754 C C . GLY A 1 96 ? -3.166 3.352 13.992 1 88 96 GLY A C 1
ATOM 755 O O . GLY A 1 96 ? -1.934 3.336 13.992 1 88 96 GLY A O 1
ATOM 756 N N . PRO A 1 97 ? -3.875 4.375 14.336 1 94.56 97 PRO A N 1
ATOM 757 C CA . PRO A 1 97 ? -3.141 5.566 14.766 1 94.56 97 PRO A CA 1
ATOM 758 C C . PRO A 1 97 ? -2.371 5.352 16.062 1 94.56 97 PRO A C 1
ATOM 760 O O . PRO A 1 97 ? -2.854 4.66 16.969 1 94.56 97 PRO A O 1
ATOM 763 N N . VAL A 1 98 ? -1.136 5.895 16.062 1 93.88 98 VAL A N 1
ATOM 764 C CA . VAL A 1 98 ? -0.29 5.926 17.25 1 93.88 98 VAL A CA 1
ATOM 765 C C . VAL A 1 98 ? 0.189 7.352 17.516 1 93.88 98 VAL A C 1
ATOM 767 O O . VAL A 1 98 ? 0.942 7.914 16.719 1 93.88 98 VAL A O 1
ATOM 770 N N . ARG A 1 99 ? -0.267 7.848 18.625 1 96.12 99 ARG A N 1
ATOM 771 C CA . ARG A 1 99 ? 0.196 9.18 18.984 1 96.12 99 ARG A CA 1
ATOM 772 C C . ARG A 1 99 ? 1.515 9.109 19.75 1 96.12 99 ARG A C 1
ATOM 774 O O . ARG A 1 99 ? 1.66 8.305 20.672 1 96.12 99 ARG A O 1
ATOM 781 N N . TYR A 1 100 ? 2.352 9.961 19.312 1 95.94 100 TYR A N 1
ATOM 782 C CA . TYR A 1 100 ? 3.627 10.031 20.016 1 95.94 100 TYR A CA 1
ATOM 783 C C . TYR A 1 100 ? 3.488 10.805 21.328 1 95.94 100 TYR A C 1
ATOM 785 O O . TYR A 1 100 ? 2.684 11.734 21.422 1 95.94 100 TYR A O 1
ATOM 793 N N . PRO A 1 101 ? 4.305 10.398 22.297 1 94.31 101 PRO A N 1
ATOM 794 C CA . PRO A 1 101 ? 4.23 11.102 23.578 1 94.31 101 PRO A CA 1
ATOM 795 C C . PRO A 1 101 ? 4.621 12.57 23.469 1 94.31 101 PRO A C 1
ATOM 797 O O . PRO A 1 101 ? 4.055 13.422 24.156 1 94.31 101 PRO A O 1
ATOM 800 N N . ASN A 1 102 ? 5.586 12.852 22.656 1 92.69 102 ASN A N 1
ATOM 801 C CA . ASN A 1 102 ? 6.027 14.219 22.391 1 92.69 102 ASN A CA 1
ATOM 802 C C . ASN A 1 102 ? 6.16 14.492 20.906 1 92.69 102 ASN A C 1
ATOM 804 O O . ASN A 1 102 ? 6.59 13.625 20.141 1 92.69 102 ASN A O 1
ATOM 808 N N . PRO A 1 103 ? 5.742 15.742 20.625 1 95.56 103 PRO A N 1
ATOM 809 C CA . PRO A 1 103 ? 5.973 16.109 19.219 1 95.56 103 PRO A CA 1
ATOM 810 C C . PRO A 1 103 ? 7.453 16.109 18.844 1 95.56 103 PRO A C 1
ATOM 812 O O . PRO A 1 103 ? 8.305 16.406 19.688 1 95.56 103 PRO A O 1
ATOM 815 N N . LEU A 1 104 ? 7.727 15.719 17.625 1 97.06 104 LEU A N 1
ATOM 816 C CA . LEU A 1 104 ? 9.078 15.727 17.078 1 97.06 104 LEU A CA 1
ATOM 817 C C . LEU A 1 104 ? 9.203 16.75 15.953 1 97.06 104 LEU A C 1
ATOM 819 O O . LEU A 1 104 ? 8.711 16.531 14.852 1 97.06 104 LEU A O 1
ATOM 823 N N . PRO A 1 105 ? 9.828 17.875 16.266 1 97.19 105 PRO A N 1
ATOM 824 C CA . PRO A 1 105 ? 10 18.859 15.195 1 97.19 105 PRO A CA 1
ATOM 825 C C . PRO A 1 105 ? 10.68 18.281 13.961 1 97.19 105 PRO A C 1
ATOM 827 O O . PRO A 1 105 ? 11.602 17.469 14.078 1 97.19 105 PRO A O 1
ATOM 830 N N . LEU A 1 106 ? 10.242 18.781 12.781 1 95 106 LEU A N 1
ATOM 831 C CA . LEU A 1 106 ? 10.734 18.234 11.516 1 95 106 LEU A CA 1
ATOM 832 C C . LEU A 1 106 ? 12.242 18.406 11.406 1 95 106 LEU A C 1
ATOM 834 O O . LEU A 1 106 ? 12.938 17.5 10.914 1 95 106 LEU A O 1
ATOM 838 N N . GLU A 1 107 ? 12.688 19.5 11.867 1 95.56 107 GLU A N 1
ATOM 839 C CA . GLU A 1 107 ? 14.125 19.766 11.805 1 95.56 107 GLU A CA 1
ATOM 840 C C . GLU A 1 107 ? 14.898 18.75 12.648 1 95.56 107 GLU A C 1
ATOM 842 O O . GLU A 1 107 ? 15.977 18.312 12.258 1 95.56 107 GLU A O 1
ATOM 847 N N . ASP A 1 108 ? 14.359 18.422 13.781 1 96.75 108 ASP A N 1
ATOM 848 C CA . ASP A 1 108 ? 14.977 17.422 14.633 1 96.75 108 ASP A CA 1
ATOM 849 C C . ASP A 1 108 ? 14.961 16.047 13.961 1 96.75 108 ASP A C 1
ATOM 851 O O . ASP A 1 108 ? 15.938 15.297 14.039 1 96.75 108 ASP A O 1
ATOM 855 N N . LEU A 1 109 ? 13.906 15.719 13.336 1 95.81 109 LEU A N 1
ATOM 856 C CA . LEU A 1 109 ? 13.805 14.453 12.609 1 95.81 109 LEU A CA 1
ATOM 857 C C . LEU A 1 109 ? 14.867 14.375 11.516 1 95.81 109 LEU A C 1
ATOM 859 O O . LEU A 1 109 ? 15.562 13.367 11.391 1 95.81 109 LEU A O 1
ATOM 863 N N . ARG A 1 110 ? 14.977 15.445 10.781 1 95.56 110 ARG A N 1
ATOM 864 C CA . ARG A 1 110 ? 15.969 15.484 9.711 1 95.56 110 ARG A CA 1
ATOM 865 C C . ARG A 1 110 ? 17.375 15.297 10.258 1 95.56 110 ARG A C 1
ATOM 867 O O . ARG A 1 110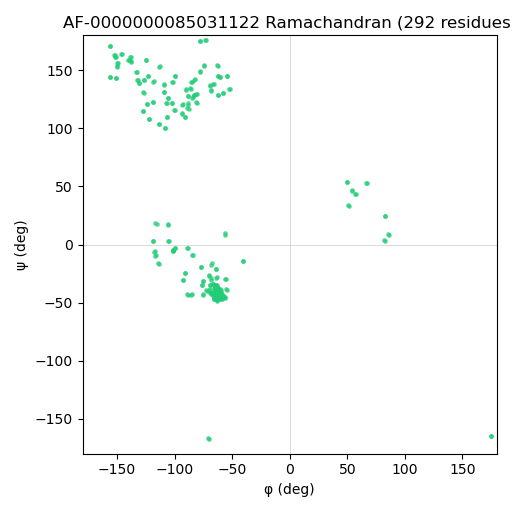 ? 18.172 14.555 9.688 1 95.56 110 ARG A O 1
ATOM 874 N N . ARG A 1 111 ? 17.625 15.945 11.312 1 96.94 111 ARG A N 1
ATOM 875 C CA . ARG A 1 111 ? 18.938 15.836 11.953 1 96.94 111 ARG A CA 1
ATOM 876 C C . ARG A 1 111 ? 19.203 14.406 12.406 1 96.94 111 ARG A C 1
ATOM 878 O O . ARG A 1 111 ? 20.281 13.859 12.148 1 96.94 111 ARG A O 1
ATOM 885 N N . LEU A 1 112 ? 18.281 13.797 13.047 1 96.06 112 LEU A N 1
ATOM 886 C CA . LEU A 1 112 ? 18.438 12.445 13.578 1 96.06 112 LEU A CA 1
ATOM 887 C C . LEU A 1 112 ? 18.641 11.438 12.453 1 96.06 112 LEU A C 1
ATOM 889 O O . LEU A 1 112 ? 19.469 10.531 12.578 1 96.06 112 LEU A O 1
ATOM 893 N N . ILE A 1 113 ? 17.906 11.602 11.359 1 94.44 113 ILE A N 1
ATOM 894 C CA . ILE A 1 113 ? 18.031 10.695 10.227 1 94.44 113 ILE A CA 1
ATOM 895 C C . ILE A 1 113 ? 19.406 10.844 9.602 1 94.44 113 ILE A C 1
ATOM 897 O O . ILE A 1 113 ? 20.047 9.844 9.258 1 94.44 113 ILE A O 1
ATOM 901 N N . LYS A 1 114 ? 19.812 12.055 9.469 1 95.62 114 LYS A N 1
ATOM 902 C CA . LYS A 1 114 ? 21.156 12.305 8.953 1 95.62 114 LYS A CA 1
ATOM 903 C C . LYS A 1 114 ? 22.219 11.656 9.844 1 95.62 114 LYS A C 1
ATOM 905 O O . LYS A 1 114 ? 23.125 10.984 9.344 1 95.62 114 LYS A O 1
ATOM 910 N N . GLU A 1 115 ? 22.109 11.805 11.055 1 96.25 115 GLU A N 1
ATOM 911 C CA . GLU A 1 115 ? 23.094 11.312 12.023 1 96.25 115 GLU A CA 1
ATOM 912 C C . GLU A 1 115 ? 23.094 9.789 12.086 1 96.25 115 GLU A C 1
ATOM 914 O O . GLU A 1 115 ? 24.156 9.164 12.125 1 96.25 115 GLU A O 1
ATOM 919 N N . ARG A 1 116 ? 21.922 9.25 12.07 1 94.19 116 ARG A N 1
ATOM 920 C CA . ARG A 1 116 ? 21.812 7.82 12.367 1 94.19 116 ARG A CA 1
ATOM 921 C C . ARG A 1 116 ? 21.859 6.992 11.086 1 94.19 116 ARG A C 1
ATOM 923 O O . ARG A 1 116 ? 22.312 5.848 11.102 1 94.19 116 ARG A O 1
ATOM 930 N N . LEU A 1 117 ? 21.375 7.605 10.07 1 92.56 117 LEU A N 1
ATOM 931 C CA . LEU A 1 117 ? 21.266 6.812 8.852 1 92.56 117 LEU A CA 1
ATOM 932 C C . LEU A 1 117 ? 22.125 7.395 7.738 1 92.56 117 LEU A C 1
ATOM 934 O O . LEU A 1 117 ? 22.219 6.816 6.652 1 92.56 117 LEU A O 1
ATOM 938 N N . ASN A 1 118 ? 22.703 8.492 7.914 1 94.38 118 ASN A N 1
ATOM 939 C CA . ASN A 1 118 ? 23.547 9.18 6.941 1 94.38 118 ASN A CA 1
ATOM 940 C C . ASN A 1 118 ? 22.797 9.453 5.645 1 94.38 118 ASN A C 1
ATOM 942 O O . ASN A 1 118 ? 23.328 9.242 4.551 1 94.38 118 ASN A O 1
ATOM 946 N N . MET A 1 119 ? 21.594 9.883 5.773 1 91.62 119 MET A N 1
ATOM 947 C CA . MET A 1 119 ? 20.766 10.211 4.621 1 91.62 119 MET A CA 1
ATOM 948 C C . MET A 1 119 ? 19.984 11.492 4.867 1 91.62 119 MET A C 1
ATOM 950 O O . MET A 1 119 ? 19.734 11.859 6.016 1 91.62 119 MET A O 1
ATOM 954 N N . ASP A 1 120 ? 19.594 12.102 3.752 1 92.81 120 ASP A N 1
ATOM 955 C CA . ASP A 1 120 ? 18.688 13.25 3.836 1 92.81 120 ASP A CA 1
ATOM 956 C C . ASP A 1 120 ? 17.234 12.805 3.811 1 92.81 120 ASP A C 1
ATOM 958 O O . ASP A 1 120 ? 16.844 11.992 2.969 1 92.81 120 ASP A O 1
ATOM 962 N N . PHE A 1 121 ? 16.562 13.289 4.797 1 91.12 121 PHE A N 1
ATOM 963 C CA . PHE A 1 121 ? 15.148 12.945 4.852 1 91.12 121 PHE A CA 1
ATOM 964 C C . PHE A 1 121 ? 14.312 13.938 4.051 1 91.12 121 PHE A C 1
ATOM 966 O O . PHE A 1 121 ? 14.273 15.125 4.375 1 91.12 121 PHE A O 1
ATOM 973 N N . HIS A 1 122 ? 13.664 13.422 3.014 1 86.38 122 HIS A N 1
ATOM 974 C CA . HIS A 1 122 ? 12.711 14.164 2.203 1 86.38 122 HIS A CA 1
ATOM 975 C C . HIS A 1 122 ? 11.344 13.484 2.195 1 86.38 122 HIS A C 1
ATOM 977 O O . HIS A 1 122 ? 11.164 12.461 1.532 1 86.38 122 HIS A O 1
ATOM 983 N N . PRO A 1 123 ? 10.461 14.117 2.873 1 85.31 123 PRO A N 1
ATOM 984 C CA . PRO A 1 123 ? 9.164 13.445 2.951 1 85.31 123 PRO A CA 1
ATOM 985 C C . PRO A 1 123 ? 8.438 13.398 1.606 1 85.31 123 PRO A C 1
ATOM 987 O O . PRO A 1 123 ? 8.492 14.367 0.842 1 85.31 123 PRO A O 1
ATOM 990 N N . ASN A 1 124 ? 7.938 12.195 1.25 1 81.25 124 ASN A N 1
ATOM 991 C CA . ASN A 1 124 ? 7.012 12.125 0.126 1 81.25 124 ASN A CA 1
ATOM 992 C C . ASN A 1 124 ? 5.641 12.688 0.49 1 81.25 124 ASN A C 1
ATOM 994 O O . ASN A 1 124 ? 5.395 13.031 1.648 1 81.25 124 ASN A O 1
ATOM 998 N N . PRO A 1 125 ? 4.77 12.758 -0.436 1 80.06 125 PRO A N 1
ATOM 999 C CA . PRO A 1 125 ? 3.492 13.414 -0.17 1 80.06 125 PRO A CA 1
ATOM 1000 C C . PRO A 1 125 ? 2.664 12.695 0.891 1 80.06 125 PRO A C 1
ATOM 1002 O O . PRO A 1 125 ? 1.796 13.305 1.521 1 80.06 125 PRO A O 1
ATOM 1005 N N . LEU A 1 126 ? 2.951 11.445 1.094 1 85.56 126 LEU A N 1
ATOM 1006 C CA . LEU A 1 126 ? 2.188 10.703 2.088 1 85.56 126 LEU A CA 1
ATOM 1007 C C . LEU A 1 126 ? 3.008 10.484 3.354 1 85.56 126 LEU A C 1
ATOM 1009 O O . LEU A 1 126 ? 2.545 9.836 4.297 1 85.56 126 LEU A O 1
ATOM 1013 N N . PHE A 1 127 ? 4.203 11.016 3.396 1 85.94 127 PHE A N 1
ATOM 1014 C CA . PHE A 1 127 ? 5.117 10.828 4.516 1 85.94 127 PHE A CA 1
ATOM 1015 C C . PHE A 1 127 ? 5.273 9.352 4.852 1 85.94 127 PHE A C 1
ATOM 1017 O O . PHE A 1 127 ? 5.258 8.977 6.027 1 85.94 127 PHE A O 1
ATOM 1024 N N . ARG A 1 128 ? 5.203 8.602 3.838 1 85.06 128 ARG A N 1
ATOM 1025 C CA . ARG A 1 128 ? 5.496 7.184 4.02 1 85.06 128 ARG A CA 1
ATOM 1026 C C . ARG A 1 128 ? 6.977 6.969 4.32 1 85.06 128 ARG A C 1
ATOM 1028 O O . ARG A 1 128 ? 7.84 7.617 3.725 1 85.06 128 ARG A O 1
ATOM 1035 N N . VAL A 1 129 ? 7.18 6.09 5.297 1 83.75 129 VAL A N 1
ATOM 1036 C CA . VAL A 1 129 ? 8.562 5.891 5.699 1 83.75 129 VAL A CA 1
ATOM 1037 C C . VAL A 1 129 ? 8.867 4.398 5.801 1 83.75 129 VAL A C 1
ATOM 1039 O O . VAL A 1 129 ? 7.965 3.594 6.047 1 83.75 129 VAL A O 1
ATOM 1042 N N . ASP A 1 130 ? 10.141 4.145 5.496 1 77.81 130 ASP A N 1
ATOM 1043 C CA . ASP A 1 130 ? 10.547 2.756 5.664 1 77.81 130 ASP A CA 1
ATOM 1044 C C . ASP A 1 130 ? 10.789 2.43 7.137 1 77.81 130 ASP A C 1
ATOM 1046 O O . ASP A 1 130 ? 10.688 3.307 7.996 1 77.81 130 ASP A O 1
ATOM 1050 N N . GLN A 1 131 ? 11.047 1.198 7.324 1 80.62 131 GLN A N 1
ATOM 1051 C CA . GLN A 1 131 ? 11.195 0.713 8.695 1 80.62 131 GLN A CA 1
ATOM 1052 C C . GLN A 1 131 ? 12.383 1.368 9.391 1 80.62 131 GLN A C 1
ATOM 1054 O O . GLN A 1 131 ? 12.344 1.616 10.594 1 80.62 131 GLN A O 1
ATOM 1059 N N . GLU A 1 132 ? 13.438 1.646 8.672 1 83.12 132 GLU A N 1
ATOM 1060 C CA . GLU A 1 132 ? 14.625 2.25 9.273 1 83.12 132 GLU A CA 1
ATOM 1061 C C . GLU A 1 132 ? 14.328 3.646 9.805 1 83.12 132 GLU A C 1
ATOM 1063 O O . GLU A 1 132 ? 14.719 3.99 10.922 1 83.12 132 GLU A O 1
ATOM 1068 N N . VAL A 1 133 ? 13.68 4.391 9 1 87.38 133 VAL A N 1
ATOM 1069 C CA . VAL A 1 133 ? 13.305 5.738 9.414 1 87.38 133 VAL A CA 1
ATOM 1070 C C . VAL A 1 133 ? 12.328 5.672 10.586 1 87.38 133 VAL A C 1
ATOM 1072 O O . VAL A 1 133 ? 12.453 6.438 11.547 1 87.38 133 VAL A O 1
ATOM 1075 N N . LEU A 1 134 ? 11.461 4.75 10.531 1 89.31 134 LEU A N 1
ATOM 1076 C CA . LEU A 1 134 ? 10.469 4.602 11.602 1 89.31 134 LEU A CA 1
ATOM 1077 C C . LEU A 1 134 ? 11.148 4.262 12.922 1 89.31 134 LEU A C 1
ATOM 1079 O O . LEU A 1 134 ? 10.75 4.77 13.977 1 89.31 134 LEU A O 1
ATOM 1083 N N . ASN A 1 135 ? 12.141 3.463 12.828 1 88.38 135 ASN A N 1
ATOM 1084 C CA . ASN A 1 135 ? 12.891 3.113 14.031 1 88.38 135 ASN A CA 1
ATOM 1085 C C . ASN A 1 135 ? 13.555 4.34 14.656 1 88.38 135 ASN A C 1
ATOM 1087 O O . ASN A 1 135 ? 13.586 4.477 15.875 1 88.38 135 ASN A O 1
ATOM 1091 N N . VAL A 1 136 ? 14.047 5.137 13.836 1 91.31 136 VAL A N 1
ATOM 1092 C CA . VAL A 1 136 ? 14.68 6.359 14.32 1 91.31 136 VAL A CA 1
ATOM 1093 C C . VAL A 1 136 ? 13.641 7.25 15 1 91.31 136 VAL A C 1
ATOM 1095 O O . VAL A 1 136 ? 13.875 7.754 16.094 1 91.31 136 VAL A O 1
ATOM 1098 N N . VAL A 1 137 ? 12.508 7.395 14.383 1 92.94 137 VAL A N 1
ATOM 1099 C CA . VAL A 1 137 ? 11.445 8.25 14.906 1 92.94 137 VAL A CA 1
ATOM 1100 C C . VAL A 1 137 ? 10.961 7.707 16.25 1 92.94 137 VAL A C 1
ATOM 1102 O O . VAL A 1 137 ? 10.883 8.445 17.234 1 92.94 137 VAL A O 1
ATOM 1105 N N . ARG A 1 138 ? 10.758 6.492 16.266 1 91.5 138 ARG A N 1
ATOM 1106 C CA . ARG A 1 138 ? 10.211 5.875 17.469 1 91.5 138 ARG A CA 1
ATOM 1107 C C . ARG A 1 138 ? 11.195 5.969 18.641 1 91.5 138 ARG A C 1
ATOM 1109 O O . ARG A 1 138 ? 10.797 6.219 19.766 1 91.5 138 ARG A O 1
ATOM 1116 N N . SER A 1 139 ? 12.375 5.766 18.297 1 91.12 139 SER A N 1
ATOM 1117 C CA . SER A 1 139 ? 13.406 5.902 19.328 1 91.12 139 SER A CA 1
ATOM 1118 C C . SER A 1 139 ? 13.461 7.328 19.859 1 91.12 139 SER A C 1
ATOM 1120 O O . SER A 1 139 ? 13.609 7.539 21.062 1 91.12 139 SER A O 1
ATOM 1122 N N . ALA A 1 140 ? 13.297 8.234 19.031 1 92.12 140 ALA A N 1
ATOM 1123 C CA . ALA A 1 140 ? 13.398 9.641 19.406 1 92.12 140 ALA A CA 1
ATOM 1124 C C . ALA A 1 140 ? 12.234 10.062 20.297 1 92.12 140 ALA A C 1
ATOM 1126 O O . ALA A 1 140 ? 12.391 10.906 21.172 1 92.12 140 ALA A O 1
ATOM 1127 N N . VAL A 1 141 ? 11.086 9.492 20.031 1 92.12 141 VAL A N 1
ATOM 1128 C CA . VAL A 1 141 ? 9.891 9.961 20.734 1 92.12 141 VAL A CA 1
ATOM 1129 C C . VAL A 1 141 ? 9.562 9.023 21.891 1 92.12 141 VAL A C 1
ATOM 1131 O O . VAL A 1 141 ? 8.625 9.273 22.656 1 92.12 141 VAL A O 1
ATOM 1134 N N . GLY A 1 142 ? 10.289 7.984 22.047 1 85.31 142 GLY A N 1
ATOM 1135 C CA . GLY A 1 142 ? 10.117 7.074 23.172 1 85.31 142 GLY A CA 1
ATOM 1136 C C . GLY A 1 142 ? 9.016 6.059 22.953 1 85.31 142 GLY A C 1
ATOM 1137 O O . GLY A 1 142 ? 8.297 5.703 23.906 1 85.31 142 GLY A O 1
ATOM 1138 N N . VAL A 1 143 ? 8.734 5.797 21.781 1 76.81 143 VAL A N 1
ATOM 1139 C CA . VAL A 1 143 ? 7.73 4.777 21.5 1 76.81 143 VAL A CA 1
ATOM 1140 C C . VAL A 1 143 ? 8.398 3.414 21.344 1 76.81 143 VAL A C 1
ATOM 1142 O O . VAL A 1 143 ? 9.461 3.305 20.719 1 76.81 143 VAL A O 1
ATOM 1145 N N . SER A 1 144 ? 8.25 2.414 22.297 1 62.03 144 SER A N 1
ATOM 1146 C CA . SER A 1 144 ? 8.844 1.084 22.219 1 62.03 144 SER A CA 1
ATOM 1147 C C . SER A 1 144 ? 8.328 0.312 21.016 1 62.03 144 SER A C 1
ATOM 1149 O O . SER A 1 144 ? 7.207 0.545 20.562 1 62.03 144 SER A O 1
ATOM 1151 N N . ASP A 1 145 ? 9.227 -0.209 20.234 1 53.72 145 ASP A N 1
ATOM 1152 C CA . ASP A 1 145 ? 8.914 -1.027 19.062 1 53.72 145 ASP A CA 1
ATOM 1153 C C . ASP A 1 145 ? 7.758 -1.981 19.344 1 53.72 145 ASP A C 1
ATOM 1155 O O . ASP A 1 145 ? 7.359 -2.76 18.484 1 53.72 145 ASP A O 1
ATOM 1159 N N . ARG A 1 146 ? 7.434 -2.137 20.656 1 43.28 146 ARG A N 1
ATOM 1160 C CA . ARG A 1 146 ? 6.562 -3.252 21.016 1 43.28 146 ARG A CA 1
ATOM 1161 C C . ARG A 1 146 ? 5.156 -3.043 20.469 1 43.28 146 ARG A C 1
ATOM 1163 O O . ARG A 1 146 ? 4.27 -3.871 20.688 1 43.28 146 ARG A O 1
ATOM 1170 N N . LEU A 1 147 ? 4.973 -1.964 20.156 1 40.44 147 LEU A N 1
ATOM 1171 C CA . LEU A 1 147 ? 3.557 -1.849 19.828 1 40.44 147 LEU A CA 1
ATOM 1172 C C . LEU A 1 147 ? 3.209 -2.719 18.625 1 40.44 147 LEU A C 1
ATOM 1174 O O . LEU A 1 147 ? 2.031 -2.91 18.312 1 40.44 147 LEU A O 1
ATOM 1178 N N . PHE A 1 148 ? 4.004 -3.018 17.703 1 33 148 PHE A N 1
ATOM 1179 C CA . PHE A 1 148 ? 3.625 -3.922 16.609 1 33 148 PHE A CA 1
ATOM 1180 C C . PHE A 1 148 ? 4.305 -5.277 16.781 1 33 148 PHE A C 1
ATOM 1182 O O . PHE A 1 148 ? 5.43 -5.355 17.281 1 33 148 PHE A O 1
ATOM 1189 N N . MET B 1 1 ? 2.441 11.891 6.695 1 88.5 1 MET B N 1
ATOM 1190 C CA . MET B 1 1 ? 1.37 12.656 6.059 1 88.5 1 MET B CA 1
ATOM 1191 C C . MET B 1 1 ? 1.29 14.062 6.641 1 88.5 1 MET B C 1
ATOM 1193 O O . MET B 1 1 ? 1.137 14.234 7.852 1 88.5 1 MET B O 1
ATOM 1197 N N . SER B 1 2 ? 1.37 15.023 5.746 1 92.06 2 SER B N 1
ATOM 1198 C CA . SER B 1 2 ? 1.356 16.422 6.168 1 92.06 2 SER B CA 1
ATOM 1199 C C . SER B 1 2 ? -0.059 16.984 6.156 1 92.06 2 SER B C 1
ATOM 1201 O O . SER B 1 2 ? -0.715 17.016 5.109 1 92.06 2 SER B O 1
ATOM 1203 N N . VAL B 1 3 ? -0.53 17.438 7.277 1 94.81 3 VAL B N 1
ATOM 1204 C CA . VAL B 1 3 ? -1.881 17.969 7.41 1 94.81 3 VAL B CA 1
ATOM 1205 C C . VAL B 1 3 ? -1.888 19.094 8.43 1 94.81 3 VAL B C 1
ATOM 1207 O O . VAL B 1 3 ? -0.933 19.266 9.195 1 94.81 3 VAL B O 1
ATOM 1210 N N . LYS B 1 4 ? -3.027 19.906 8.383 1 93.88 4 LYS B N 1
ATOM 1211 C CA . LYS B 1 4 ? -3.195 20.922 9.414 1 93.88 4 LYS B CA 1
ATOM 1212 C C . LYS B 1 4 ? -3.311 20.297 10.797 1 93.88 4 LYS B C 1
ATOM 1214 O O . LYS B 1 4 ? -3.809 19.188 10.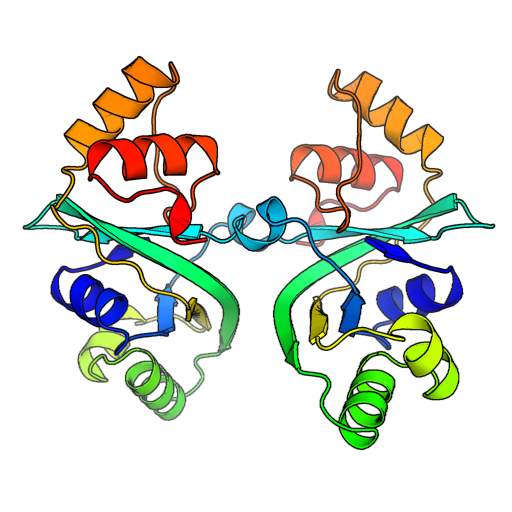945 1 93.88 4 LYS B O 1
ATOM 1219 N N . PRO B 1 5 ? -2.928 21.062 11.844 1 96.12 5 PRO B N 1
ATOM 1220 C CA . PRO B 1 5 ? -2.939 20.547 13.203 1 96.12 5 PRO B CA 1
ATOM 1221 C C . PRO B 1 5 ? -4.301 19.984 13.609 1 96.12 5 PRO B C 1
ATOM 1223 O O . PRO B 1 5 ? -4.375 18.922 14.234 1 96.12 5 PRO B O 1
ATOM 1226 N N . LYS B 1 6 ? -5.305 20.641 13.188 1 95.06 6 LYS B N 1
ATOM 1227 C CA . LYS B 1 6 ? -6.637 20.156 13.523 1 95.06 6 LYS B CA 1
ATOM 1228 C C . LYS B 1 6 ? -6.859 18.734 12.984 1 95.06 6 LYS B C 1
ATOM 1230 O O . LYS B 1 6 ? -7.328 17.859 13.711 1 95.06 6 LYS B O 1
ATOM 1235 N N . PHE B 1 7 ? -6.492 18.484 11.82 1 95.5 7 PHE B N 1
ATOM 1236 C CA . PHE B 1 7 ? -6.723 17.188 11.18 1 95.5 7 PHE B CA 1
ATOM 1237 C C . PHE B 1 7 ? -5.746 16.141 11.695 1 95.5 7 PHE B C 1
ATOM 1239 O O . PHE B 1 7 ? -6.098 14.969 11.828 1 95.5 7 PHE B O 1
ATOM 1246 N N . ALA B 1 8 ? -4.535 16.578 11.984 1 96.81 8 ALA B N 1
ATOM 1247 C CA . ALA B 1 8 ? -3.572 15.664 12.586 1 96.81 8 ALA B CA 1
ATOM 1248 C C . ALA B 1 8 ? -4.117 15.07 13.883 1 96.81 8 ALA B C 1
ATOM 1250 O O . ALA B 1 8 ? -4.039 13.859 14.102 1 96.81 8 ALA B O 1
ATOM 1251 N N . ASN B 1 9 ? -4.672 15.922 14.656 1 96.75 9 ASN B N 1
ATOM 1252 C CA . ASN B 1 9 ? -5.215 15.469 15.93 1 96.75 9 ASN B CA 1
ATOM 1253 C C . ASN B 1 9 ? -6.41 14.547 15.727 1 96.75 9 ASN B C 1
ATOM 1255 O O . ASN B 1 9 ? -6.543 13.531 16.422 1 96.75 9 ASN B O 1
ATOM 1259 N N . LEU B 1 10 ? -7.25 14.875 14.82 1 96.75 10 LEU B N 1
ATOM 1260 C CA . LEU B 1 10 ? -8.406 14.031 14.547 1 96.75 10 LEU B CA 1
ATOM 1261 C C . LEU B 1 10 ? -7.977 12.648 14.07 1 96.75 10 LEU B C 1
ATOM 1263 O O . LEU B 1 10 ? -8.586 11.641 14.438 1 96.75 10 LEU B O 1
ATOM 1267 N N . ILE B 1 11 ? -6.938 12.57 13.289 1 96.38 11 ILE B N 1
ATOM 1268 C CA . ILE B 1 11 ? -6.402 11.312 12.789 1 96.38 11 ILE B CA 1
ATOM 1269 C C . ILE B 1 11 ? -5.855 10.484 13.953 1 96.38 11 ILE B C 1
ATOM 1271 O O . ILE B 1 11 ? -6.203 9.312 14.117 1 96.38 11 ILE B O 1
ATOM 1275 N N . LEU B 1 12 ? -5.121 11.117 14.773 1 97.12 12 LEU B N 1
ATOM 1276 C CA . LEU B 1 12 ? -4.422 10.398 15.828 1 97.12 12 LEU B CA 1
ATOM 1277 C C . LEU B 1 12 ? -5.379 10.031 16.953 1 97.12 12 LEU B C 1
ATOM 1279 O O . LEU B 1 12 ? -5.105 9.117 17.734 1 97.12 12 LEU B O 1
ATOM 1283 N N . ASP B 1 13 ? -6.488 10.719 16.984 1 96.38 13 ASP B N 1
ATOM 1284 C CA . ASP B 1 13 ? -7.523 10.383 17.969 1 96.38 13 ASP B CA 1
ATOM 1285 C C . ASP B 1 13 ? -8.422 9.258 17.453 1 96.38 13 ASP B C 1
ATOM 1287 O O . ASP B 1 13 ? -9.281 8.766 18.172 1 96.38 13 ASP B O 1
ATOM 1291 N N . GLY B 1 14 ? -8.258 8.93 16.25 1 94.75 14 GLY B N 1
ATOM 1292 C CA . GLY B 1 14 ? -9.039 7.844 15.68 1 94.75 14 GLY B CA 1
ATOM 1293 C C . GLY B 1 14 ? -10.383 8.297 15.141 1 94.75 14 GLY B C 1
ATOM 1294 O O . GLY B 1 14 ? -11.227 7.473 14.781 1 94.75 14 GLY B O 1
ATOM 1295 N N . VAL B 1 15 ? -10.602 9.57 15.102 1 94.69 15 VAL B N 1
ATOM 1296 C CA . VAL B 1 15 ? -11.867 10.141 14.656 1 94.69 15 VAL B CA 1
ATOM 1297 C C . VAL B 1 15 ? -11.875 10.281 13.141 1 94.69 15 VAL B C 1
ATOM 1299 O O . VAL B 1 15 ? -12.891 10.016 12.484 1 94.69 15 VAL B O 1
ATOM 1302 N N . LYS B 1 16 ? -10.773 10.742 12.594 1 95.19 16 LYS B N 1
ATOM 1303 C CA . LYS B 1 16 ? -10.602 10.859 11.148 1 95.19 16 LYS B CA 1
ATOM 1304 C C . LYS B 1 16 ? -9.773 9.703 10.594 1 95.19 16 LYS B C 1
ATOM 1306 O O . LYS B 1 16 ? -8.57 9.625 10.828 1 95.19 16 LYS B O 1
ATOM 1311 N N . ASN B 1 17 ? -10.438 8.953 9.781 1 95.56 17 ASN B N 1
ATOM 1312 C CA . ASN B 1 17 ? -9.727 7.809 9.227 1 95.56 17 ASN B CA 1
ATOM 1313 C C . ASN B 1 17 ? -9.633 7.883 7.707 1 95.56 17 ASN B C 1
ATOM 1315 O O . ASN B 1 17 ? -9.195 6.934 7.059 1 95.56 17 ASN B O 1
ATOM 1319 N N . VAL B 1 18 ? -10.125 8.938 7.176 1 95.75 18 VAL B N 1
ATOM 1320 C CA . VAL B 1 18 ? -10.008 9.141 5.738 1 95.75 18 VAL B CA 1
ATOM 1321 C C . VAL B 1 18 ? -9.328 10.484 5.461 1 95.75 18 VAL B C 1
ATOM 1323 O O . VAL B 1 18 ? -9.812 11.531 5.902 1 95.75 18 VAL B O 1
ATOM 1326 N N . GLU B 1 19 ? -8.227 10.453 4.773 1 95.38 19 GLU B N 1
ATOM 1327 C CA . GLU B 1 19 ? -7.539 11.648 4.293 1 95.38 19 GLU B CA 1
ATOM 1328 C C . GLU B 1 19 ? -7.805 11.875 2.809 1 95.38 19 GLU B C 1
ATOM 1330 O O . GLU B 1 19 ? -7.801 10.93 2.018 1 95.38 19 GLU B O 1
ATOM 1335 N N . VAL B 1 20 ? -8.008 13.188 2.449 1 95.44 20 VAL B N 1
ATOM 1336 C CA . VAL B 1 20 ? -8.297 13.531 1.062 1 95.44 20 VAL B CA 1
ATOM 1337 C C . VAL B 1 20 ? -7.09 14.242 0.444 1 95.44 20 VAL B C 1
ATOM 1339 O O . VAL B 1 20 ? -6.504 15.133 1.059 1 95.44 20 VAL B O 1
ATOM 1342 N N . ARG B 1 21 ? -6.711 13.758 -0.762 1 93.62 21 ARG B N 1
ATOM 1343 C CA . ARG B 1 21 ? -5.656 14.414 -1.526 1 93.62 21 ARG B CA 1
ATOM 1344 C C . ARG B 1 21 ? -6.125 14.734 -2.941 1 93.62 21 ARG B C 1
ATOM 1346 O O . ARG B 1 21 ? -6.824 13.938 -3.566 1 93.62 21 ARG B O 1
ATOM 1353 N N . ARG B 1 22 ? -5.664 15.914 -3.348 1 92.25 22 ARG B N 1
ATOM 1354 C CA . ARG B 1 22 ? -6.016 16.359 -4.695 1 92.25 22 ARG B CA 1
ATOM 1355 C C . ARG B 1 22 ? -5.199 15.609 -5.742 1 92.25 22 ARG B C 1
ATOM 1357 O O . ARG B 1 22 ? -5.629 15.469 -6.891 1 92.25 22 ARG B O 1
ATOM 1364 N N . TRP B 1 23 ? -4.062 15.32 -5.254 1 87.19 23 TRP B N 1
ATOM 1365 C CA . TRP B 1 23 ? -3.098 14.727 -6.172 1 87.19 23 TRP B CA 1
ATOM 1366 C C . TRP B 1 23 ? -2.129 13.812 -5.426 1 87.19 23 TRP B C 1
ATOM 1368 O O . TRP B 1 23 ? -1.765 14.086 -4.277 1 87.19 23 TRP B O 1
ATOM 1378 N N . LEU B 1 24 ? -1.771 12.695 -6.113 1 86.19 24 LEU B N 1
ATOM 1379 C CA . LEU B 1 24 ? -0.711 11.812 -5.641 1 86.19 24 LEU B CA 1
ATOM 1380 C C . LEU B 1 24 ? 0.278 11.5 -6.762 1 86.19 24 LEU B C 1
ATOM 1382 O O . LEU B 1 24 ? -0.12 11.305 -7.91 1 86.19 24 LEU B O 1
ATOM 1386 N N . PRO B 1 25 ? 1.55 11.508 -6.348 1 80.5 25 PRO B N 1
ATOM 1387 C CA . PRO B 1 25 ? 2.523 11.117 -7.375 1 80.5 25 PRO B CA 1
ATOM 1388 C C . PRO B 1 25 ? 2.297 9.703 -7.898 1 80.5 25 PRO B C 1
ATOM 1390 O O . PRO B 1 25 ? 1.926 8.812 -7.133 1 80.5 25 PRO B O 1
ATOM 1393 N N . GLY B 1 26 ? 2.562 9.594 -9.156 1 72.06 26 GLY B N 1
ATOM 1394 C CA . GLY B 1 26 ? 2.443 8.281 -9.781 1 72.06 26 GLY B CA 1
ATOM 1395 C C . GLY B 1 26 ? 3.287 7.219 -9.102 1 72.06 26 GLY B C 1
ATOM 1396 O O . GLY B 1 26 ? 2.896 6.051 -9.039 1 72.06 26 GLY B O 1
ATOM 1397 N N . THR B 1 27 ? 4.383 7.699 -8.531 1 68.88 27 THR B N 1
ATOM 1398 C CA . THR B 1 27 ? 5.281 6.77 -7.859 1 68.88 27 THR B CA 1
ATOM 1399 C C . THR B 1 27 ? 4.605 6.148 -6.641 1 68.88 27 THR B C 1
ATOM 1401 O O . THR B 1 27 ? 4.797 4.965 -6.355 1 68.88 27 THR B O 1
ATOM 1404 N N . ILE B 1 28 ? 3.826 6.848 -5.996 1 71.19 28 ILE B N 1
ATOM 1405 C CA . ILE B 1 28 ? 3.1 6.355 -4.828 1 71.19 28 ILE B CA 1
ATOM 1406 C C . ILE B 1 28 ? 1.999 5.395 -5.273 1 71.19 28 ILE B C 1
ATOM 1408 O O . ILE B 1 28 ? 1.813 4.336 -4.672 1 71.19 28 ILE B O 1
ATOM 1412 N N . LEU B 1 29 ? 1.447 5.828 -6.344 1 66.31 29 LEU B N 1
ATOM 1413 C CA . LEU B 1 29 ? 0.33 5.027 -6.828 1 66.31 29 LEU B CA 1
ATOM 1414 C C . LEU B 1 29 ? 0.818 3.689 -7.375 1 66.31 29 LEU B C 1
ATOM 1416 O O . LEU B 1 29 ? 0.108 2.686 -7.289 1 66.31 29 LEU B O 1
ATOM 1420 N N . ARG B 1 30 ? 2.049 3.738 -7.805 1 62.72 30 ARG B N 1
ATOM 1421 C CA . ARG B 1 30 ? 2.602 2.537 -8.422 1 62.72 30 ARG B CA 1
ATOM 1422 C C . ARG B 1 30 ? 3.299 1.661 -7.387 1 62.72 30 ARG B C 1
ATOM 1424 O O . ARG B 1 30 ? 3.602 0.496 -7.652 1 62.72 30 ARG B O 1
ATOM 1431 N N . GLU B 1 31 ? 3.74 2.309 -6.273 1 65.12 31 GLU B N 1
ATOM 1432 C CA . GLU B 1 31 ? 4.461 1.578 -5.234 1 65.12 31 GLU B CA 1
ATOM 1433 C C . GLU B 1 31 ? 3.645 0.396 -4.723 1 65.12 31 GLU B C 1
ATOM 1435 O O . GLU B 1 31 ? 4.141 -0.414 -3.936 1 65.12 31 GLU B O 1
ATOM 1440 N N . ARG B 1 32 ? 2.674 0.223 -5.426 1 75.06 32 ARG B N 1
ATOM 1441 C CA . ARG B 1 32 ? 1.784 -0.855 -5.004 1 75.06 32 ARG B CA 1
ATOM 1442 C C . ARG B 1 32 ? 1.715 -1.951 -6.062 1 75.06 32 ARG B C 1
ATOM 1444 O O . ARG B 1 32 ? 0.906 -2.875 -5.953 1 75.06 32 ARG B O 1
ATOM 1451 N N . THR B 1 33 ? 2.703 -1.941 -6.945 1 84.81 33 THR B N 1
ATOM 1452 C CA . THR B 1 33 ? 2.684 -2.896 -8.047 1 84.81 33 THR B CA 1
ATOM 1453 C C . THR B 1 33 ? 3.402 -4.184 -7.66 1 84.81 33 THR B C 1
ATOM 1455 O O . THR B 1 33 ? 4.469 -4.145 -7.039 1 84.81 33 THR B O 1
ATOM 1458 N N . CYS B 1 34 ? 2.764 -5.273 -7.973 1 91.81 34 CYS B N 1
ATOM 1459 C CA . CYS B 1 34 ? 3.33 -6.605 -7.801 1 91.81 34 CYS B CA 1
ATOM 1460 C C . CYS B 1 34 ? 3.447 -7.324 -9.141 1 91.81 34 CYS B C 1
ATOM 1462 O O . CYS B 1 34 ? 2.572 -7.195 -10 1 91.81 34 CYS B O 1
ATOM 1464 N N . ILE B 1 35 ? 4.59 -8.047 -9.305 1 94.75 35 ILE B N 1
ATOM 1465 C CA . ILE B 1 35 ? 4.672 -8.93 -10.469 1 94.75 35 ILE B CA 1
ATOM 1466 C C . ILE B 1 35 ? 4.012 -10.266 -10.141 1 94.75 35 ILE B C 1
ATOM 1468 O O . ILE B 1 35 ? 4.137 -10.773 -9.023 1 94.75 35 ILE B O 1
ATOM 1472 N N . VAL B 1 36 ? 3.305 -10.758 -11.133 1 97 36 VAL B N 1
ATOM 1473 C CA . VAL B 1 36 ? 2.598 -12.023 -10.969 1 97 36 VAL B CA 1
ATOM 1474 C C . VAL B 1 36 ? 3.467 -13.172 -11.477 1 97 36 VAL B C 1
ATOM 1476 O O . VAL B 1 36 ? 3.662 -13.32 -12.688 1 97 36 VAL B O 1
ATOM 1479 N N . TYR B 1 37 ? 3.898 -14.016 -10.562 1 96.75 37 TYR B N 1
ATOM 1480 C CA . TYR B 1 37 ? 4.75 -15.172 -10.836 1 96.75 37 TYR B CA 1
ATOM 1481 C C . TYR B 1 37 ? 3.961 -16.469 -10.727 1 96.75 37 TYR B C 1
ATOM 1483 O O . TYR B 1 37 ? 3.379 -16.766 -9.68 1 96.75 37 TYR B O 1
ATOM 1491 N N . ALA B 1 38 ? 3.971 -17.172 -11.82 1 96.56 38 ALA B N 1
ATOM 1492 C CA . ALA B 1 38 ? 3.375 -18.5 -11.805 1 96.56 38 ALA B CA 1
ATOM 1493 C C . ALA B 1 38 ? 4.398 -19.562 -11.383 1 96.56 38 ALA B C 1
ATOM 1495 O O . ALA B 1 38 ? 5.434 -19.719 -12.031 1 96.56 38 ALA B O 1
ATOM 1496 N N . SER B 1 39 ? 4.02 -20.234 -10.266 1 95.12 39 SER B N 1
ATOM 1497 C CA . SER B 1 39 ? 4.914 -21.281 -9.758 1 95.12 39 SER B CA 1
ATOM 1498 C C . SER B 1 39 ? 4.934 -22.484 -10.68 1 95.12 39 SER B C 1
ATOM 1500 O O . SER B 1 39 ? 4.48 -22.422 -11.82 1 95.12 39 SER B O 1
ATOM 1502 N N . SER B 1 40 ? 5.492 -23.609 -10.211 1 94.19 40 SER B N 1
ATOM 1503 C CA . SER B 1 40 ? 5.613 -24.812 -11.016 1 94.19 40 SER B CA 1
ATOM 1504 C C . SER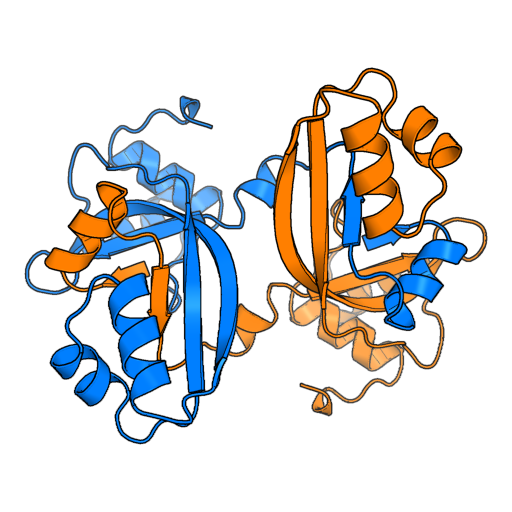 B 1 40 ? 4.273 -25.219 -11.625 1 94.19 40 SER B C 1
ATOM 1506 O O . SER B 1 40 ? 3.23 -25.109 -10.977 1 94.19 40 SER B O 1
ATOM 1508 N N . PRO B 1 41 ? 4.312 -25.531 -12.891 1 94.25 41 PRO B N 1
ATOM 1509 C CA . PRO B 1 41 ? 5.473 -25.875 -13.711 1 94.25 41 PRO B CA 1
ATOM 1510 C C . PRO B 1 41 ? 5.945 -24.719 -14.594 1 94.25 41 PRO B C 1
ATOM 1512 O O . PRO B 1 41 ? 6.969 -24.844 -15.266 1 94.25 41 PRO B O 1
ATOM 1515 N N . LEU B 1 42 ? 5.309 -23.641 -14.648 1 93 42 LEU B N 1
ATOM 1516 C CA . LEU B 1 42 ? 5.648 -22.562 -15.57 1 93 42 LEU B CA 1
ATOM 1517 C C . LEU B 1 42 ? 6.883 -21.812 -15.086 1 93 42 LEU B C 1
ATOM 1519 O O . LEU B 1 42 ? 7.766 -21.469 -15.883 1 93 42 LEU B O 1
ATOM 1523 N N . CYS B 1 43 ? 6.992 -21.516 -13.836 1 95.81 43 CYS B N 1
ATOM 1524 C CA . CYS B 1 43 ? 8.109 -20.812 -13.195 1 95.81 43 CYS B CA 1
ATOM 1525 C C . CYS B 1 43 ? 8.453 -19.531 -13.945 1 95.81 43 CYS B C 1
ATOM 1527 O O . CYS B 1 43 ? 9.617 -19.312 -14.297 1 95.81 43 CYS B O 1
ATOM 1529 N N . ALA B 1 44 ? 7.453 -18.734 -14.117 1 97.19 44 ALA B N 1
ATOM 1530 C CA . ALA B 1 44 ? 7.652 -17.547 -14.945 1 97.19 44 ALA B CA 1
ATOM 1531 C C . ALA B 1 44 ? 6.746 -16.406 -14.492 1 97.19 44 ALA B C 1
ATOM 1533 O O . ALA B 1 44 ? 5.66 -16.641 -13.953 1 97.19 44 ALA B O 1
ATOM 1534 N N . VAL B 1 45 ? 7.258 -15.234 -14.781 1 96.88 45 VAL B N 1
ATOM 1535 C CA . VAL B 1 45 ? 6.473 -14.023 -14.594 1 96.88 45 VAL B CA 1
ATOM 1536 C C . VAL B 1 45 ? 5.52 -13.836 -15.773 1 96.88 45 VAL B C 1
ATOM 1538 O O . VAL B 1 45 ? 5.949 -13.844 -16.922 1 96.88 45 VAL B O 1
ATOM 1541 N N . LEU B 1 46 ? 4.234 -13.609 -15.375 1 97.56 46 LEU B N 1
ATOM 1542 C CA . LEU B 1 46 ? 3.234 -13.586 -16.438 1 97.56 46 LEU B CA 1
ATOM 1543 C C . LEU B 1 46 ? 2.625 -12.203 -16.578 1 97.56 46 LEU B C 1
ATOM 1545 O O . LEU B 1 46 ? 1.974 -11.906 -17.578 1 97.56 46 LEU B O 1
ATOM 1549 N N . GLY B 1 47 ? 2.799 -11.391 -15.625 1 97.19 47 GLY B N 1
ATOM 1550 C CA . GLY B 1 47 ? 2.189 -10.07 -15.648 1 97.19 47 GLY B CA 1
ATOM 1551 C C . GLY B 1 47 ? 2.4 -9.289 -14.367 1 97.19 47 GLY B C 1
ATOM 1552 O O . GLY B 1 47 ? 3.338 -9.562 -13.617 1 97.19 47 GLY B O 1
ATOM 1553 N N . GLU B 1 48 ? 1.626 -8.266 -14.227 1 95.56 48 GLU B N 1
ATOM 1554 C CA . GLU B 1 48 ? 1.678 -7.406 -13.039 1 95.56 48 GLU B CA 1
ATOM 1555 C C . GLU B 1 48 ? 0.278 -6.988 -12.602 1 95.56 48 GLU B C 1
ATOM 1557 O O . GLU B 1 48 ? -0.679 -7.098 -13.367 1 95.56 48 GLU B O 1
ATOM 1562 N N . VAL B 1 49 ? 0.221 -6.613 -11.336 1 93.31 49 VAL B N 1
ATOM 1563 C CA . VAL B 1 49 ? -1.031 -6.156 -10.742 1 93.31 49 VAL B CA 1
ATOM 1564 C C . VAL B 1 49 ? -0.739 -5.176 -9.609 1 93.31 49 VAL B C 1
ATOM 1566 O O . VAL B 1 49 ? 0.391 -5.098 -9.125 1 93.31 49 VAL B O 1
ATOM 1569 N N . THR B 1 50 ? -1.742 -4.43 -9.273 1 87.94 50 THR B N 1
ATOM 1570 C CA . THR B 1 50 ? -1.595 -3.471 -8.188 1 87.94 50 THR B CA 1
ATOM 1571 C C . THR B 1 50 ? -2.387 -3.92 -6.961 1 87.94 50 THR B C 1
ATOM 1573 O O . THR B 1 50 ? -3.523 -4.379 -7.086 1 87.94 50 THR B O 1
ATOM 1576 N N . ILE B 1 51 ? -1.75 -3.773 -5.758 1 87.12 51 ILE B N 1
ATOM 1577 C CA . ILE B 1 51 ? -2.459 -4.066 -4.516 1 87.12 51 ILE B CA 1
ATOM 1578 C C . ILE B 1 51 ? -3.342 -2.879 -4.137 1 87.12 51 ILE B C 1
ATOM 1580 O O . ILE B 1 51 ? -2.854 -1.756 -3.988 1 87.12 51 ILE B O 1
ATOM 1584 N N . GLU B 1 52 ? -4.57 -3.156 -4.02 1 79.56 52 GLU B N 1
ATOM 1585 C CA . GLU B 1 52 ? -5.516 -2.127 -3.592 1 79.56 52 GLU B CA 1
ATOM 1586 C C . GLU B 1 52 ? -5.633 -2.082 -2.07 1 79.56 52 GLU B C 1
ATOM 1588 O O . GLU B 1 52 ? -5.684 -1.003 -1.478 1 79.56 52 GLU B O 1
ATOM 1593 N N . GLU B 1 53 ? -5.703 -3.254 -1.517 1 78.56 53 GLU B N 1
ATOM 1594 C CA . GLU B 1 53 ? -5.938 -3.352 -0.079 1 78.56 53 GLU B CA 1
ATOM 1595 C C . GLU B 1 53 ? -5.414 -4.672 0.477 1 78.56 53 GLU B C 1
ATOM 1597 O O . GLU B 1 53 ? -5.43 -5.691 -0.213 1 78.56 53 GLU B O 1
ATOM 1602 N N . ILE B 1 54 ? -4.906 -4.582 1.677 1 82.62 54 ILE B N 1
ATOM 1603 C CA . ILE B 1 54 ? -4.613 -5.781 2.453 1 82.62 54 ILE B CA 1
ATOM 1604 C C . ILE B 1 54 ? -5.438 -5.781 3.738 1 82.62 54 ILE B C 1
ATOM 1606 O O . ILE B 1 54 ? -5.387 -4.824 4.516 1 82.62 54 ILE B O 1
ATOM 1610 N N . LYS B 1 55 ? -6.234 -6.816 3.947 1 83.19 55 LYS B N 1
ATOM 1611 C CA . LYS B 1 55 ? -7.09 -6.906 5.125 1 83.19 55 LYS B CA 1
ATOM 1612 C C . LYS B 1 55 ? -6.871 -8.227 5.863 1 83.19 55 LYS B C 1
ATOM 1614 O O . LYS B 1 55 ? -6.863 -9.289 5.246 1 83.19 55 LYS B O 1
ATOM 1619 N N . LYS B 1 56 ? -6.68 -8.086 7.145 1 84.81 56 LYS B N 1
ATOM 1620 C CA . LYS B 1 56 ? -6.688 -9.281 7.992 1 84.81 56 LYS B CA 1
ATOM 1621 C C . LYS B 1 56 ? -8.109 -9.664 8.383 1 84.81 56 LYS B C 1
ATOM 1623 O O . LYS B 1 56 ? -8.875 -8.836 8.875 1 84.81 56 LYS B O 1
ATOM 1628 N N . VAL B 1 57 ? -8.445 -10.906 8.117 1 90.25 57 VAL B N 1
ATOM 1629 C CA . VAL B 1 57 ? -9.805 -11.336 8.453 1 90.25 57 VAL B CA 1
ATOM 1630 C C . VAL B 1 57 ? -9.75 -12.547 9.391 1 90.25 57 VAL B C 1
ATOM 1632 O O . VAL B 1 57 ? -8.883 -13.414 9.242 1 90.25 57 VAL B O 1
ATOM 1635 N N . ALA B 1 58 ? -10.688 -12.57 10.266 1 93 58 ALA B N 1
ATOM 1636 C CA . ALA B 1 58 ? -10.781 -13.688 11.195 1 93 58 ALA B CA 1
ATOM 1637 C C . ALA B 1 58 ? -11.508 -14.875 10.555 1 93 58 ALA B C 1
ATOM 1639 O O . ALA B 1 58 ? -12.422 -14.688 9.758 1 93 58 ALA B O 1
ATOM 1640 N N . ILE B 1 59 ? -11.031 -16.031 10.859 1 94.31 59 ILE B N 1
ATOM 1641 C CA . ILE B 1 59 ? -11.703 -17.266 10.477 1 94.31 59 ILE B CA 1
ATOM 1642 C C . ILE B 1 59 ? -12.32 -17.922 11.711 1 94.31 59 ILE B C 1
ATOM 1644 O O . ILE B 1 59 ? -11.625 -18.578 12.492 1 94.31 59 ILE B O 1
ATOM 1648 N N . GLN B 1 60 ? -13.586 -17.719 11.852 1 94.44 60 GLN B N 1
ATOM 1649 C CA . GLN B 1 60 ? -14.25 -18.172 13.07 1 94.44 60 GLN B CA 1
ATOM 1650 C C . GLN B 1 60 ? -15.289 -19.234 12.773 1 94.44 60 GLN B C 1
ATOM 1652 O O . GLN B 1 60 ? -15.844 -19.844 13.695 1 94.44 60 GLN B O 1
ATOM 1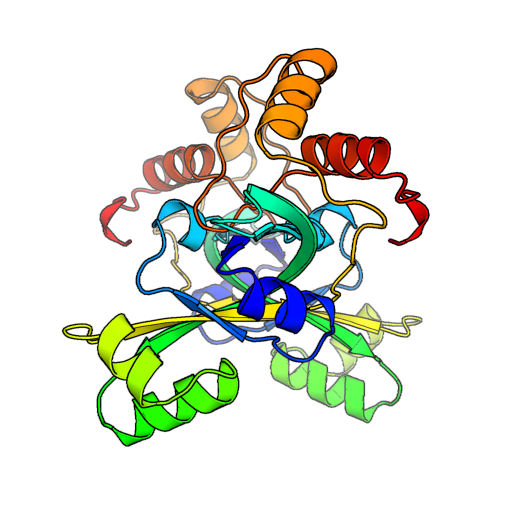657 N N . SER B 1 61 ? -15.625 -19.5 11.523 1 94.12 61 SER B N 1
ATOM 1658 C CA . SER B 1 61 ? -16.656 -20.453 11.141 1 94.12 61 SER B CA 1
ATOM 1659 C C . SER B 1 61 ? -16.438 -20.984 9.727 1 94.12 61 SER B C 1
ATOM 1661 O O . SER B 1 61 ? -15.609 -20.453 8.992 1 94.12 61 SER B O 1
ATOM 1663 N N . GLU B 1 62 ? -17.219 -21.984 9.367 1 93.56 62 GLU B N 1
ATOM 1664 C CA . GLU B 1 62 ? -17.188 -22.516 8.008 1 93.56 62 GLU B CA 1
ATOM 1665 C C . GLU B 1 62 ? -17.75 -21.5 7.012 1 93.56 62 GLU B C 1
ATOM 1667 O O . GLU B 1 62 ? -17.344 -21.484 5.848 1 93.56 62 GLU B O 1
ATOM 1672 N N . GLU B 1 63 ? -18.594 -20.75 7.516 1 94.62 63 GLU B N 1
ATOM 1673 C CA . GLU B 1 63 ? -19.172 -19.719 6.672 1 94.62 63 GLU B CA 1
ATOM 1674 C C . GLU B 1 63 ? -18.109 -18.688 6.273 1 94.62 63 GLU B C 1
ATOM 1676 O O . GLU B 1 63 ? -18.125 -18.188 5.145 1 94.62 63 GLU B O 1
ATOM 1681 N N . ASP B 1 64 ? -17.203 -18.359 7.172 1 95.25 64 ASP B N 1
ATOM 1682 C CA . ASP B 1 64 ? -16.094 -17.469 6.848 1 95.25 64 ASP B CA 1
ATOM 1683 C C . ASP B 1 64 ? -15.242 -18.047 5.719 1 95.25 64 ASP B C 1
ATOM 1685 O O . ASP B 1 64 ? -14.875 -17.328 4.785 1 95.25 64 ASP B O 1
ATOM 1689 N N . LEU B 1 65 ? -15.078 -19.328 5.859 1 94.56 65 LEU B N 1
ATOM 1690 C CA . LEU B 1 65 ? -14.25 -19.984 4.863 1 94.56 65 LEU B CA 1
ATOM 1691 C C . LEU B 1 65 ? -14.93 -19.984 3.5 1 94.56 65 LEU B C 1
ATOM 1693 O O . LEU B 1 65 ? -14.273 -19.781 2.475 1 94.56 65 LEU B O 1
ATOM 1697 N N . ALA B 1 66 ? -16.188 -20.25 3.531 1 95.5 66 ALA B N 1
ATOM 1698 C CA . ALA B 1 66 ? -16.953 -20.234 2.287 1 95.5 66 ALA B CA 1
ATOM 1699 C C . ALA B 1 66 ? -16.922 -18.859 1.626 1 95.5 66 ALA B C 1
ATOM 1701 O O . ALA B 1 66 ? -16.781 -18.766 0.406 1 95.5 66 ALA B O 1
ATOM 1702 N N . GLU B 1 67 ? -17.031 -17.844 2.365 1 95.81 67 GLU B N 1
ATOM 1703 C CA . GLU B 1 67 ? -17 -16.484 1.847 1 95.81 67 GLU B CA 1
ATOM 1704 C C . GLU B 1 67 ? -15.625 -16.156 1.249 1 95.81 67 GLU B C 1
ATOM 1706 O O . GLU B 1 67 ? -15.539 -15.57 0.171 1 95.81 67 GLU B O 1
ATOM 1711 N N . ILE B 1 68 ? -14.641 -16.516 1.991 1 95.56 68 ILE B N 1
ATOM 1712 C CA . ILE B 1 68 ? -13.289 -16.266 1.509 1 95.56 68 ILE B CA 1
ATOM 1713 C C . ILE B 1 68 ? -13.047 -17.047 0.215 1 95.56 68 ILE B C 1
ATOM 1715 O O . ILE B 1 68 ? -12.445 -16.516 -0.727 1 95.56 68 ILE B O 1
ATOM 1719 N N . ALA B 1 69 ? -13.508 -18.281 0.169 1 95.75 69 ALA B N 1
ATOM 1720 C CA . ALA B 1 69 ? -13.352 -19.109 -1.02 1 95.75 69 ALA B CA 1
ATOM 1721 C C . ALA B 1 69 ? -14.008 -18.469 -2.234 1 95.75 69 ALA B C 1
ATOM 1723 O O . ALA B 1 69 ? -13.43 -18.453 -3.324 1 95.75 69 ALA B O 1
ATOM 1724 N N . GLU B 1 70 ? -15.133 -17.969 -2.045 1 95.38 70 GLU B N 1
ATOM 1725 C CA . GLU B 1 70 ? -15.859 -17.281 -3.121 1 95.38 70 GLU B CA 1
ATOM 1726 C C . GLU B 1 70 ? -15.086 -16.062 -3.623 1 95.38 70 GLU B C 1
ATOM 1728 O O . GLU B 1 70 ? -14.914 -15.891 -4.828 1 95.38 70 GLU B O 1
ATOM 1733 N N . LEU B 1 71 ? -14.617 -15.289 -2.73 1 94 71 LEU B N 1
ATOM 1734 C CA . LEU B 1 71 ? -13.859 -14.094 -3.088 1 94 71 LEU B CA 1
ATOM 1735 C C . LEU B 1 71 ? -12.578 -14.469 -3.828 1 94 71 LEU B C 1
ATOM 1737 O O . LEU B 1 71 ? -12.18 -13.773 -4.766 1 94 71 LEU B O 1
ATOM 1741 N N . ALA B 1 72 ? -12 -15.523 -3.43 1 94.62 72 ALA B N 1
ATOM 1742 C CA . ALA B 1 72 ? -10.68 -15.914 -3.928 1 94.62 72 ALA B CA 1
ATOM 1743 C C . ALA B 1 72 ? -10.805 -16.781 -5.18 1 94.62 72 ALA B C 1
ATOM 1745 O O . ALA B 1 72 ? -9.797 -17.188 -5.766 1 94.62 72 ALA B O 1
ATOM 1746 N N . LYS B 1 73 ? -12.031 -17.094 -5.582 1 94.62 73 LYS B N 1
ATOM 1747 C CA . LYS B 1 73 ? -12.258 -17.984 -6.715 1 94.62 73 LYS B CA 1
ATOM 1748 C C . LYS B 1 73 ? -11.516 -19.297 -6.535 1 94.62 73 LYS B C 1
ATOM 1750 O O . LYS B 1 73 ? -10.82 -19.766 -7.445 1 94.62 73 LYS B O 1
ATOM 1755 N N . ALA B 1 74 ? -11.625 -19.844 -5.414 1 94.38 74 ALA B N 1
ATOM 1756 C CA . ALA B 1 74 ? -11.109 -21.172 -5.039 1 94.38 74 ALA B CA 1
ATOM 1757 C C . ALA B 1 74 ? -12.219 -22.047 -4.48 1 94.38 74 ALA B C 1
ATOM 1759 O O . ALA B 1 74 ? -13.273 -21.547 -4.07 1 94.38 74 ALA B O 1
ATOM 1760 N N . SER B 1 75 ? -12.016 -23.328 -4.504 1 93.81 75 SER B N 1
ATOM 1761 C CA . SER B 1 75 ? -13 -24.203 -3.881 1 93.81 75 SER B CA 1
ATOM 1762 C C . SER B 1 75 ? -12.914 -24.141 -2.359 1 93.81 75 SER B C 1
ATOM 1764 O O . SER B 1 75 ? -11.836 -23.906 -1.806 1 93.81 75 SER B O 1
ATOM 1766 N N . GLU B 1 76 ? -14.039 -24.422 -1.759 1 94.5 76 GLU B N 1
ATOM 1767 C CA . GLU B 1 76 ? -14.07 -24.438 -0.3 1 94.5 76 GLU B CA 1
ATOM 1768 C C . GLU B 1 76 ? -13.102 -25.469 0.267 1 94.5 76 GLU B C 1
ATOM 1770 O O . GLU B 1 76 ? -12.414 -25.203 1.252 1 94.5 76 GLU B O 1
ATOM 1775 N N . ASP B 1 77 ? -13.102 -26.562 -0.355 1 94.69 77 ASP B N 1
ATOM 1776 C CA . ASP B 1 77 ? -12.234 -27.641 0.11 1 94.69 77 ASP B CA 1
ATOM 1777 C C . ASP B 1 77 ? -10.766 -27.234 0.015 1 94.69 77 ASP B C 1
ATOM 1779 O O . ASP B 1 77 ? -9.984 -27.484 0.942 1 94.69 77 ASP B O 1
ATOM 1783 N N . GLU B 1 78 ? -10.391 -26.719 -1.1 1 92.12 78 GLU B N 1
ATOM 1784 C CA . GLU B 1 78 ? -9.023 -26.25 -1.293 1 92.12 78 GLU B CA 1
ATOM 1785 C C . GLU B 1 78 ? -8.633 -25.219 -0.24 1 92.12 78 GLU B C 1
ATOM 1787 O O . GLU B 1 78 ? -7.535 -25.281 0.322 1 92.12 78 GLU B O 1
ATOM 1792 N N . LEU B 1 79 ? -9.523 -24.281 0.017 1 94.38 79 LEU B N 1
ATOM 1793 C CA . LEU B 1 79 ? -9.234 -23.203 0.965 1 94.38 79 LEU B CA 1
ATOM 1794 C C . LEU B 1 79 ? -9.18 -23.75 2.393 1 94.38 79 LEU B C 1
ATOM 1796 O O . LEU B 1 79 ? -8.352 -23.312 3.191 1 94.38 79 LEU B O 1
ATOM 1800 N N . ARG B 1 80 ? -10.07 -24.672 2.674 1 94.44 80 ARG B N 1
ATOM 1801 C CA . ARG B 1 80 ? -10.102 -25.281 3.998 1 94.44 80 ARG B CA 1
ATOM 1802 C C . ARG B 1 80 ? -8.773 -25.984 4.309 1 94.44 80 ARG B C 1
ATOM 1804 O O . ARG B 1 80 ? -8.227 -25.828 5.402 1 94.44 80 ARG B O 1
ATOM 1811 N N . ARG B 1 81 ? -8.312 -26.641 3.381 1 94.56 81 ARG B N 1
ATOM 1812 C CA . ARG B 1 81 ? -7.039 -27.328 3.555 1 94.56 81 ARG B CA 1
ATOM 1813 C C . ARG B 1 81 ? -5.895 -26.328 3.68 1 94.56 81 ARG B C 1
ATOM 1815 O O . ARG B 1 81 ? -5.023 -26.469 4.539 1 94.56 81 ARG B O 1
ATOM 1822 N N . TYR B 1 82 ? -5.926 -25.328 2.891 1 93.25 82 TYR B N 1
ATOM 1823 C CA . TYR B 1 82 ? -4.871 -24.328 2.834 1 93.25 82 TYR B CA 1
ATOM 1824 C C . TYR B 1 82 ? -4.809 -23.531 4.129 1 93.25 82 TYR B C 1
ATOM 1826 O O . TYR B 1 82 ? -3.721 -23.188 4.609 1 93.25 82 TYR B O 1
ATOM 1834 N N . LEU B 1 83 ? -5.957 -23.312 4.723 1 95.94 83 LEU B N 1
ATOM 1835 C CA . LEU B 1 83 ? -6.023 -22.453 5.902 1 95.94 83 LEU B CA 1
ATOM 1836 C C . LEU B 1 83 ? -6.223 -23.281 7.164 1 95.94 83 LEU B C 1
ATOM 1838 O O . LEU B 1 83 ? -6.629 -22.75 8.203 1 95.94 83 LEU B O 1
ATOM 1842 N N . GLU B 1 84 ? -5.961 -24.5 7.035 1 94.12 84 GLU B N 1
ATOM 1843 C CA . GLU B 1 84 ? -6.16 -25.391 8.18 1 94.12 84 GLU B CA 1
ATOM 1844 C C . GLU B 1 84 ? -5.328 -24.938 9.375 1 94.12 84 GLU B C 1
ATOM 1846 O O . GLU B 1 84 ? -4.133 -24.672 9.242 1 94.12 84 GLU B O 1
ATOM 1851 N N . GLY B 1 85 ? -5.984 -24.828 10.578 1 94.06 85 GLY B N 1
ATOM 1852 C CA . GLY B 1 85 ? -5.301 -24.5 11.82 1 94.06 85 GLY B CA 1
ATOM 1853 C C . GLY B 1 85 ? -5.07 -23.016 11.984 1 94.06 85 GLY B C 1
ATOM 1854 O O . GLY B 1 85 ? -4.445 -22.578 12.961 1 94.06 85 GLY B O 1
ATOM 1855 N N . ARG B 1 86 ? -5.578 -22.266 11.055 1 93.44 86 ARG B N 1
ATOM 1856 C CA . ARG B 1 86 ? -5.41 -20.812 11.148 1 93.44 86 ARG B CA 1
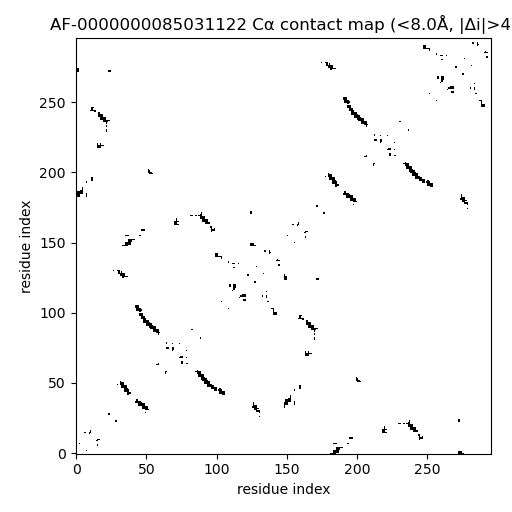ATOM 1857 C C . ARG B 1 86 ? -6.664 -20.156 11.711 1 93.44 86 ARG B C 1
ATOM 1859 O O . ARG B 1 86 ? -7.785 -20.578 11.422 1 93.44 86 ARG B O 1
ATOM 1866 N N . ASP B 1 87 ? -6.418 -19.062 12.516 1 94.31 87 ASP B N 1
ATOM 1867 C CA . ASP B 1 87 ? -7.547 -18.312 13.047 1 94.31 87 ASP B CA 1
ATOM 1868 C C . ASP B 1 87 ? -7.773 -17.016 12.25 1 94.31 87 ASP B C 1
ATOM 1870 O O . ASP B 1 87 ? -8.719 -16.281 12.523 1 94.31 87 ASP B O 1
ATOM 1874 N N . HIS B 1 88 ? -6.84 -16.781 11.305 1 94.38 88 HIS B N 1
ATOM 1875 C CA . HIS B 1 88 ? -7.004 -15.617 10.438 1 94.38 88 HIS B CA 1
ATOM 1876 C C . HIS B 1 88 ? -6.336 -15.828 9.086 1 94.38 88 HIS B C 1
ATOM 1878 O O . HIS B 1 88 ? -5.586 -16.797 8.906 1 94.38 88 HIS B O 1
ATOM 1884 N N . ALA B 1 89 ? -6.719 -15.016 8.156 1 95.12 89 ALA B N 1
ATOM 1885 C CA . ALA B 1 89 ? -6.09 -14.945 6.84 1 95.12 89 ALA B CA 1
ATOM 1886 C C . ALA B 1 89 ? -5.93 -13.492 6.383 1 95.12 89 ALA B C 1
ATOM 1888 O O . ALA B 1 89 ? -6.531 -12.586 6.965 1 95.12 89 ALA B O 1
ATOM 1889 N N . TYR B 1 90 ? -5.086 -13.352 5.473 1 91.69 90 TYR B N 1
ATOM 1890 C CA . TYR B 1 90 ? -4.949 -12.055 4.82 1 91.69 90 TYR B CA 1
ATOM 1891 C C . TYR B 1 90 ? -5.562 -12.07 3.424 1 91.69 90 TYR B C 1
ATOM 1893 O O . TYR B 1 90 ? -5.273 -12.969 2.627 1 91.69 90 TYR B O 1
ATOM 1901 N N . LEU B 1 91 ? -6.441 -11.117 3.232 1 93.31 91 LEU B N 1
ATOM 1902 C CA . LEU B 1 91 ? -7.023 -10.906 1.913 1 93.31 91 LEU B CA 1
ATOM 1903 C C . LEU B 1 91 ? -6.375 -9.711 1.216 1 93.31 91 LEU B C 1
ATOM 1905 O O . LEU B 1 91 ? -6.391 -8.602 1.74 1 93.31 91 LEU B O 1
ATOM 1909 N N . ILE B 1 92 ? -5.809 -9.992 0.06 1 90.94 92 ILE B N 1
ATOM 1910 C CA . ILE B 1 92 ? -5.16 -8.961 -0.75 1 90.94 92 ILE B CA 1
ATOM 1911 C C . ILE B 1 92 ? -6.031 -8.641 -1.962 1 90.94 92 ILE B C 1
ATOM 1913 O O . ILE B 1 92 ? -6.176 -9.461 -2.869 1 90.94 92 ILE B O 1
ATOM 1917 N N . THR B 1 93 ? -6.582 -7.469 -1.918 1 90 93 THR B N 1
ATOM 1918 C CA . THR B 1 93 ? -7.391 -7.02 -3.047 1 90 93 THR B CA 1
ATOM 1919 C C . THR B 1 93 ? -6.504 -6.441 -4.148 1 90 93 THR B C 1
ATOM 1921 O O . THR B 1 93 ? -5.672 -5.574 -3.891 1 90 93 THR B O 1
ATOM 1924 N N . LEU B 1 94 ? -6.758 -6.973 -5.359 1 91.19 94 LEU B N 1
ATOM 1925 C CA . LEU B 1 94 ? -5.918 -6.625 -6.5 1 91.19 94 LEU B CA 1
ATOM 1926 C C . LEU B 1 94 ? -6.707 -5.828 -7.535 1 91.19 94 LEU B C 1
ATOM 1928 O O . LEU B 1 94 ? -7.934 -5.941 -7.609 1 91.19 94 LEU B O 1
ATOM 1932 N N . ASP B 1 95 ? -5.918 -5.016 -8.258 1 87 95 ASP B N 1
ATOM 1933 C CA . ASP B 1 95 ? -6.531 -4.23 -9.328 1 87 95 ASP B CA 1
ATOM 1934 C C . ASP B 1 95 ? -5.547 -3.984 -10.469 1 87 95 ASP B C 1
ATOM 1936 O O . ASP B 1 95 ? -4.336 -4.148 -10.297 1 87 95 ASP B O 1
ATOM 1940 N N . GLY B 1 96 ? -6.129 -3.736 -11.672 1 88 96 GLY B N 1
ATOM 1941 C CA . GLY B 1 96 ? -5.344 -3.301 -12.82 1 88 96 GLY B CA 1
ATOM 1942 C C . GLY B 1 96 ? -4.387 -4.363 -13.328 1 88 96 GLY B C 1
ATOM 1943 O O . GLY B 1 96 ? -3.195 -4.102 -13.5 1 88 96 GLY B O 1
ATOM 1944 N N . PRO B 1 97 ? -4.918 -5.508 -13.586 1 94.56 97 PRO B N 1
ATOM 1945 C CA . PRO B 1 97 ? -4.027 -6.535 -14.133 1 94.56 97 PRO B CA 1
ATOM 1946 C C . PRO B 1 97 ? -3.512 -6.191 -15.531 1 94.56 97 PRO B C 1
ATOM 1948 O O . PRO B 1 97 ? -4.246 -5.621 -16.344 1 94.56 97 PRO B O 1
ATOM 1951 N N . VAL B 1 98 ? -2.193 -6.48 -15.719 1 93.94 98 VAL B N 1
ATOM 1952 C CA . VAL B 1 98 ? -1.542 -6.355 -17.016 1 93.94 98 VAL B CA 1
ATOM 1953 C C . VAL B 1 98 ? -0.829 -7.66 -17.359 1 93.94 98 VAL B C 1
ATOM 1955 O O . VAL B 1 98 ? 0.129 -8.047 -16.688 1 93.94 98 VAL B O 1
ATOM 1958 N N . ARG B 1 99 ? -1.331 -8.266 -18.406 1 96.06 99 ARG B N 1
ATOM 1959 C CA . ARG B 1 99 ? -0.67 -9.477 -18.859 1 96.06 99 ARG B CA 1
ATOM 1960 C C . ARG B 1 99 ? 0.482 -9.156 -19.812 1 96.06 99 ARG B C 1
ATOM 1962 O O . ARG B 1 99 ? 0.329 -8.344 -20.734 1 96.06 99 ARG B O 1
ATOM 1969 N N . TYR B 1 100 ? 1.527 -9.82 -19.5 1 95.94 100 TYR B N 1
ATOM 1970 C CA . TYR B 1 100 ? 2.672 -9.633 -20.391 1 95.94 100 TYR B CA 1
ATOM 1971 C C . TYR B 1 100 ? 2.5 -10.438 -21.672 1 95.94 100 TYR B C 1
ATOM 1973 O O . TYR B 1 100 ? 1.887 -11.508 -21.672 1 95.94 100 TYR B O 1
ATOM 1981 N N . PRO B 1 101 ? 3.074 -9.898 -22.75 1 94.38 101 PRO B N 1
ATOM 1982 C CA . PRO B 1 101 ? 2.949 -10.617 -24.016 1 94.38 101 PRO B CA 1
ATOM 1983 C C . PRO B 1 101 ? 3.635 -11.984 -24 1 94.38 101 PRO B C 1
ATOM 1985 O O . PRO B 1 101 ? 3.152 -12.938 -24.609 1 94.38 101 PRO B O 1
ATOM 1988 N N . ASN B 1 102 ? 4.742 -12.055 -23.328 1 92.75 102 ASN B N 1
ATOM 1989 C CA . ASN B 1 102 ? 5.477 -13.305 -23.156 1 92.75 102 ASN B CA 1
ATOM 1990 C C . ASN B 1 102 ? 5.879 -13.531 -21.703 1 92.75 102 ASN B C 1
ATOM 1992 O O . ASN B 1 102 ? 6.238 -12.578 -21 1 92.75 102 ASN B O 1
ATOM 1996 N N . PRO B 1 103 ? 5.766 -14.828 -21.391 1 95.69 103 PRO B N 1
ATOM 1997 C CA . PRO B 1 103 ? 6.266 -15.117 -20.047 1 95.69 103 PRO B CA 1
ATOM 1998 C C . PRO B 1 103 ? 7.754 -14.812 -19.891 1 95.69 103 PRO B C 1
ATOM 2000 O O . PRO B 1 103 ? 8.523 -14.961 -20.844 1 95.69 103 PRO B O 1
ATOM 2003 N N . LEU B 1 104 ? 8.125 -14.359 -18.719 1 97.06 104 LEU B N 1
ATOM 2004 C CA . LEU B 1 104 ? 9.516 -14.086 -18.375 1 97.06 104 LEU B CA 1
ATOM 2005 C C . LEU B 1 104 ? 10.008 -15.047 -17.297 1 97.06 104 LEU B C 1
ATOM 2007 O O . LEU B 1 104 ? 9.641 -14.914 -16.125 1 97.06 104 LEU B O 1
ATOM 2011 N N . PRO B 1 105 ? 10.797 -16.031 -17.688 1 97.19 105 PRO B N 1
ATOM 2012 C CA . PRO B 1 105 ? 11.312 -16.938 -16.672 1 97.19 105 PRO B CA 1
ATOM 2013 C C . PRO B 1 105 ? 12.031 -16.219 -15.539 1 97.19 105 PRO B C 1
ATOM 2015 O O . PRO B 1 105 ? 12.742 -15.234 -15.781 1 97.19 105 PRO B O 1
ATOM 2018 N N . LEU B 1 106 ? 11.883 -16.781 -14.32 1 95.12 106 LEU B N 1
ATOM 2019 C CA . LEU B 1 106 ? 12.438 -16.141 -13.133 1 95.12 106 LEU B CA 1
ATOM 2020 C C . LEU B 1 106 ? 13.945 -15.992 -13.25 1 95.12 106 LEU B C 1
ATOM 2022 O O . LEU B 1 106 ? 14.508 -14.969 -12.852 1 95.12 106 LEU B O 1
ATOM 2026 N N . GLU B 1 107 ? 14.539 -16.984 -13.789 1 95.62 107 GLU B N 1
ATOM 2027 C CA . GLU B 1 107 ? 15.984 -16.938 -13.938 1 95.62 107 GLU B CA 1
ATOM 2028 C C . GLU B 1 107 ? 16.406 -15.812 -14.867 1 95.62 107 GLU B C 1
ATOM 2030 O O . GLU B 1 107 ? 17.422 -15.156 -14.633 1 95.62 107 GLU B O 1
ATOM 2035 N N . ASP B 1 108 ? 15.664 -15.625 -15.906 1 96.81 108 ASP B N 1
ATOM 2036 C CA . ASP B 1 108 ? 15.938 -14.523 -16.828 1 96.81 108 ASP B CA 1
ATOM 2037 C C . ASP B 1 108 ? 15.742 -13.18 -16.125 1 96.81 108 ASP B C 1
ATOM 2039 O O . ASP B 1 108 ? 16.531 -12.25 -16.344 1 96.81 108 ASP B O 1
ATOM 2043 N N . LEU B 1 109 ? 14.742 -13.055 -15.359 1 95.88 109 LEU B N 1
ATOM 2044 C CA . LEU B 1 109 ? 14.5 -11.828 -14.602 1 95.88 109 LEU B CA 1
ATOM 2045 C C . LEU B 1 109 ? 15.672 -11.523 -13.68 1 95.88 109 LEU B C 1
ATOM 2047 O O . LEU B 1 109 ? 16.156 -10.391 -13.641 1 95.88 109 LEU B O 1
ATOM 2051 N N . ARG B 1 110 ? 16.094 -12.531 -12.984 1 95.75 110 ARG B N 1
ATOM 2052 C CA . ARG B 1 110 ? 17.219 -12.359 -12.07 1 95.75 110 ARG B CA 1
ATOM 2053 C C . ARG B 1 110 ? 18.453 -11.898 -12.82 1 95.75 110 ARG B C 1
ATOM 2055 O O . ARG B 1 110 ? 19.172 -11 -12.359 1 95.75 110 ARG B O 1
ATOM 2062 N N . ARG B 1 111 ? 18.672 -12.492 -13.906 1 96.94 111 ARG B N 1
ATOM 2063 C CA . ARG B 1 111 ? 19.828 -12.133 -14.727 1 96.94 111 ARG B CA 1
ATOM 2064 C C . ARG B 1 111 ? 19.734 -10.688 -15.195 1 96.94 111 ARG B C 1
ATOM 2066 O O . ARG B 1 111 ? 20.703 -9.93 -15.086 1 96.94 111 ARG B O 1
ATOM 2073 N N . LEU B 1 112 ? 18.641 -10.289 -15.68 1 96.19 112 LEU B N 1
ATOM 2074 C CA . LEU B 1 112 ? 18.422 -8.945 -16.203 1 96.19 112 LEU B CA 1
ATOM 2075 C C . LEU B 1 112 ? 18.594 -7.898 -15.117 1 96.19 112 LEU B C 1
ATOM 2077 O O . LEU B 1 112 ? 19.203 -6.844 -15.344 1 96.19 112 LEU B O 1
ATOM 2081 N N . ILE B 1 113 ? 18.062 -8.195 -13.93 1 94.62 113 ILE B N 1
ATOM 2082 C CA . ILE B 1 113 ? 18.172 -7.258 -12.82 1 94.62 113 ILE B CA 1
ATOM 2083 C C . ILE B 1 113 ? 19.625 -7.117 -12.406 1 94.62 113 ILE B C 1
ATOM 2085 O O . ILE B 1 113 ? 20.109 -6.008 -12.141 1 94.62 113 ILE B O 1
ATOM 2089 N N . LYS B 1 114 ? 20.297 -8.219 -12.352 1 95.75 114 LYS B N 1
ATOM 2090 C CA . LYS B 1 114 ? 21.719 -8.188 -12.039 1 95.75 114 LYS B CA 1
ATOM 2091 C C . LYS B 1 114 ? 22.484 -7.352 -13.062 1 95.7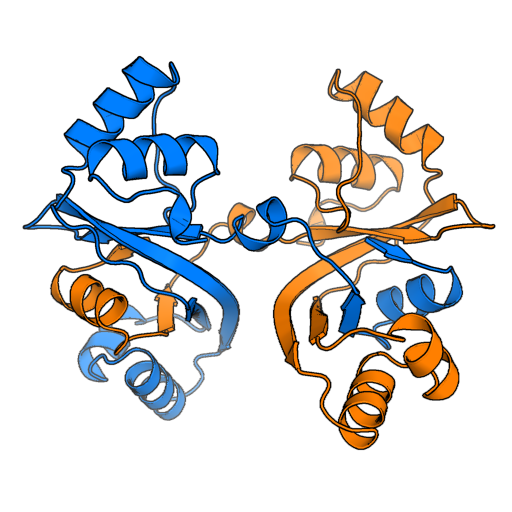5 114 LYS B C 1
ATOM 2093 O O . LYS B 1 114 ? 23.297 -6.5 -12.695 1 95.75 114 LYS B O 1
ATOM 2098 N N . GLU B 1 115 ? 22.234 -7.531 -14.25 1 96.31 115 GLU B N 1
ATOM 2099 C CA . GLU B 1 115 ? 22.953 -6.867 -15.344 1 96.31 115 GLU B CA 1
ATOM 2100 C C . GLU B 1 115 ? 22.641 -5.375 -15.383 1 96.31 115 GLU B C 1
ATOM 2102 O O . GLU B 1 115 ? 23.531 -4.551 -15.562 1 96.31 115 GLU B O 1
ATOM 2107 N N . ARG B 1 116 ? 21.391 -5.078 -15.188 1 94.38 116 ARG B N 1
ATOM 2108 C CA . ARG B 1 116 ? 20.953 -3.711 -15.445 1 94.38 116 ARG B CA 1
ATOM 2109 C C . ARG B 1 116 ? 21.016 -2.869 -14.172 1 94.38 116 ARG B C 1
ATOM 2111 O O . ARG B 1 116 ? 21.219 -1.656 -14.234 1 94.38 116 ARG B O 1
ATOM 2118 N N . LEU B 1 117 ? 20.812 -3.557 -13.102 1 92.75 117 LEU B N 1
ATOM 2119 C CA . LEU B 1 117 ? 20.734 -2.785 -11.859 1 92.75 117 LEU B CA 1
ATOM 2120 C C . LEU B 1 117 ? 21.844 -3.166 -10.898 1 92.75 117 LEU B C 1
ATOM 2122 O O . LEU B 1 117 ? 21.984 -2.564 -9.836 1 92.75 117 LEU B O 1
ATOM 2126 N N . ASN B 1 118 ? 22.609 -4.117 -11.188 1 94.56 118 ASN B N 1
ATOM 2127 C CA . ASN B 1 118 ? 23.703 -4.605 -10.359 1 94.56 118 ASN B CA 1
ATOM 2128 C C . ASN B 1 118 ? 23.219 -5.012 -8.969 1 94.56 118 ASN B C 1
ATOM 2130 O O . ASN B 1 118 ? 23.844 -4.676 -7.965 1 94.56 118 ASN B O 1
ATOM 2134 N N . MET B 1 119 ? 22.125 -5.68 -8.93 1 91.75 119 MET B N 1
ATOM 2135 C CA . MET B 1 119 ? 21.547 -6.148 -7.672 1 91.75 119 MET B CA 1
ATOM 2136 C C . MET B 1 119 ? 21.016 -7.57 -7.816 1 91.75 119 MET B C 1
ATOM 2138 O O . MET B 1 119 ? 20.688 -8.008 -8.922 1 91.75 119 MET B O 1
ATOM 2142 N N . ASP B 1 120 ? 20.922 -8.227 -6.672 1 93.06 120 ASP B N 1
ATOM 2143 C CA . ASP B 1 120 ? 20.266 -9.531 -6.637 1 93.06 120 ASP B CA 1
ATOM 2144 C C . ASP B 1 120 ? 18.766 -9.383 -6.395 1 93.06 120 ASP B C 1
ATOM 2146 O O . ASP B 1 120 ? 18.344 -8.656 -5.496 1 93.06 120 ASP B O 1
ATOM 2150 N N . PHE B 1 121 ? 18.078 -10.023 -7.277 1 91.5 121 PHE B N 1
ATOM 2151 C CA . PHE B 1 121 ? 16.641 -9.961 -7.121 1 91.5 121 PHE B CA 1
ATOM 2152 C C . PHE B 1 121 ? 16.141 -11.094 -6.23 1 91.5 121 PHE B C 1
ATOM 2154 O O . PHE B 1 121 ? 16.297 -12.273 -6.566 1 91.5 121 PHE B O 1
ATOM 2161 N N . HIS B 1 122 ? 15.562 -10.711 -5.098 1 86.62 122 HIS B N 1
ATOM 2162 C CA . HIS B 1 122 ? 14.898 -11.625 -4.172 1 86.62 122 HIS B CA 1
ATOM 2163 C C . HIS B 1 122 ? 13.445 -11.227 -3.951 1 86.62 122 HIS B C 1
ATOM 2165 O O . HIS B 1 122 ? 13.164 -10.25 -3.256 1 86.62 122 HIS B O 1
ATOM 2171 N N . PRO B 1 123 ? 12.609 -12.031 -4.508 1 85.75 123 PRO B N 1
ATOM 2172 C CA . PRO B 1 123 ? 11.211 -11.625 -4.379 1 85.75 123 PRO B CA 1
ATOM 2173 C C . PRO B 1 123 ? 10.703 -11.711 -2.941 1 85.75 123 PRO B C 1
ATOM 2175 O O . PRO B 1 123 ? 11.055 -12.633 -2.209 1 85.75 123 PRO B O 1
ATOM 2178 N N . ASN B 1 124 ? 10.016 -10.625 -2.496 1 81.69 124 ASN B N 1
ATOM 2179 C CA . ASN B 1 124 ? 9.273 -10.719 -1.243 1 81.69 124 ASN B CA 1
ATOM 2180 C C . ASN B 1 124 ? 8.008 -11.555 -1.404 1 81.69 124 ASN B C 1
ATOM 2182 O O . ASN B 1 124 ? 7.664 -11.953 -2.516 1 81.69 124 ASN B O 1
ATOM 2186 N N . PRO B 1 125 ? 7.324 -11.773 -0.358 1 80.62 125 PRO B N 1
ATOM 2187 C CA . PRO B 1 125 ? 6.18 -12.68 -0.434 1 80.62 125 PRO B CA 1
ATOM 2188 C C . PRO B 1 125 ? 5.07 -12.164 -1.346 1 80.62 125 PRO B C 1
ATOM 2190 O O . PRO B 1 125 ? 4.258 -12.945 -1.845 1 80.62 125 PRO B O 1
ATOM 2193 N N . LEU B 1 126 ? 5.066 -10.891 -1.577 1 85.69 126 LEU B N 1
ATOM 2194 C CA . LEU B 1 126 ? 4.027 -10.328 -2.434 1 85.69 126 LEU B CA 1
ATOM 2195 C C . LEU B 1 126 ? 4.586 -9.969 -3.807 1 85.69 126 LEU B C 1
ATOM 2197 O O . LEU B 1 126 ? 3.865 -9.453 -4.66 1 85.69 126 LEU B O 1
ATOM 2201 N N . PHE B 1 127 ? 5.844 -10.258 -4.039 1 86.44 127 PHE B N 1
ATOM 2202 C CA . PHE B 1 127 ? 6.523 -9.906 -5.277 1 86.44 127 PHE B CA 1
ATOM 2203 C C . PHE B 1 127 ? 6.324 -8.438 -5.613 1 86.44 127 PHE B C 1
ATOM 2205 O O . PHE B 1 127 ? 6.055 -8.086 -6.766 1 86.44 127 PHE B O 1
ATOM 2212 N N . ARG B 1 128 ? 6.262 -7.699 -4.594 1 85.38 128 ARG B N 1
ATOM 2213 C CA . ARG B 1 128 ? 6.238 -6.254 -4.793 1 85.38 128 ARG B CA 1
ATOM 2214 C C . ARG B 1 128 ? 7.582 -5.75 -5.301 1 85.38 128 ARG B C 1
ATOM 2216 O O . ARG B 1 128 ? 8.633 -6.203 -4.844 1 85.38 128 ARG B O 1
ATOM 2223 N N . VAL B 1 129 ? 7.461 -4.859 -6.277 1 84.06 129 VAL B N 1
ATOM 2224 C CA . VAL B 1 129 ? 8.711 -4.391 -6.875 1 84.06 129 VAL B CA 1
ATOM 2225 C C . VAL B 1 129 ? 8.688 -2.869 -6.996 1 84.06 129 VAL B C 1
ATOM 2227 O O . VAL B 1 129 ? 7.613 -2.266 -7.098 1 84.06 129 VAL B O 1
ATOM 2230 N N . ASP B 1 130 ? 9.914 -2.367 -6.875 1 77.75 130 ASP B N 1
ATOM 2231 C CA . ASP B 1 130 ? 10.008 -0.925 -7.082 1 77.75 130 ASP B CA 1
ATOM 2232 C C . ASP B 1 130 ? 9.961 -0.579 -8.57 1 77.75 130 ASP B C 1
ATOM 2234 O O . ASP B 1 130 ? 9.914 -1.472 -9.414 1 77.75 130 ASP B O 1
ATOM 2238 N N . GLN B 1 131 ? 9.938 0.667 -8.773 1 80.69 131 GLN B N 1
ATOM 2239 C CA . GLN B 1 131 ? 9.773 1.151 -10.141 1 80.69 131 GLN B CA 1
ATOM 2240 C C . GLN B 1 131 ? 10.961 0.737 -11.016 1 80.69 131 GLN B C 1
ATOM 2242 O O . GLN B 1 131 ? 10.797 0.47 -12.203 1 80.69 131 GLN B O 1
ATOM 2247 N N . GLU B 1 132 ? 12.148 0.7 -10.461 1 83.12 132 GLU B N 1
ATOM 2248 C CA . GLU B 1 132 ? 13.328 0.34 -11.242 1 83.12 132 GLU B CA 1
ATOM 2249 C C . GLU B 1 132 ? 13.242 -1.097 -11.742 1 83.12 132 GLU B C 1
ATOM 2251 O O . GLU B 1 132 ? 13.531 -1.368 -12.914 1 83.12 132 GLU B O 1
ATOM 2256 N N . VAL B 1 133 ? 12.883 -1.943 -10.867 1 87.56 133 VAL B N 1
ATOM 2257 C CA . VAL B 1 133 ? 12.727 -3.346 -11.242 1 87.56 133 VAL B CA 1
ATOM 2258 C C . VAL B 1 133 ? 11.602 -3.496 -12.258 1 87.56 133 VAL B C 1
ATOM 2260 O O . VAL B 1 133 ? 11.734 -4.234 -13.242 1 87.56 133 VAL B O 1
ATOM 2263 N N . LEU B 1 134 ? 10.57 -2.773 -12.062 1 89.38 134 LEU B N 1
ATOM 2264 C CA . LEU B 1 134 ? 9.43 -2.842 -12.969 1 89.38 134 LEU B CA 1
ATOM 2265 C C . LEU B 1 134 ? 9.828 -2.391 -14.367 1 89.38 134 LEU B C 1
ATOM 2267 O O . LEU B 1 134 ? 9.398 -2.986 -15.359 1 89.38 134 LEU B O 1
ATOM 2271 N N . ASN B 1 135 ? 10.641 -1.411 -14.414 1 88.44 135 ASN B N 1
ATOM 2272 C CA . ASN B 1 135 ? 11.125 -0.933 -15.711 1 88.44 135 ASN B CA 1
ATOM 2273 C C . ASN B 1 135 ? 11.922 -2.008 -16.438 1 88.44 135 ASN B C 1
ATOM 2275 O O . ASN B 1 135 ? 11.797 -2.152 -17.656 1 88.44 135 ASN B O 1
ATOM 2279 N N . VAL B 1 136 ? 12.68 -2.672 -15.711 1 91.44 136 VAL B N 1
ATOM 2280 C CA . VAL B 1 136 ? 13.469 -3.746 -16.312 1 91.44 136 VAL B CA 1
ATOM 2281 C C . VAL B 1 136 ? 12.547 -4.836 -16.844 1 91.44 136 VAL B C 1
ATOM 2283 O O . VAL B 1 136 ? 12.711 -5.297 -17.969 1 91.44 136 VAL B O 1
ATOM 2286 N N . VAL B 1 137 ? 11.578 -5.203 -16.078 1 93.06 137 VAL B N 1
ATOM 2287 C CA . VAL B 1 137 ? 10.641 -6.262 -16.453 1 93.06 137 VAL B CA 1
ATOM 2288 C C . VAL B 1 137 ? 9.867 -5.848 -17.703 1 93.06 137 VAL B C 1
ATOM 2290 O O . VAL B 1 137 ? 9.797 -6.598 -18.672 1 93.06 137 VAL B O 1
ATOM 2293 N N . ARG B 1 138 ? 9.406 -4.699 -17.656 1 91.5 138 ARG B N 1
ATOM 2294 C CA . ARG B 1 138 ? 8.578 -4.219 -18.766 1 91.5 138 ARG B CA 1
ATOM 2295 C C . ARG B 1 138 ? 9.383 -4.129 -20.062 1 91.5 138 ARG B C 1
ATOM 2297 O O . ARG B 1 138 ? 8.875 -4.469 -21.125 1 91.5 138 ARG B O 1
ATOM 2304 N N . SER B 1 139 ? 10.539 -3.68 -19.891 1 91.12 139 SER B N 1
ATOM 2305 C CA . SER B 1 139 ? 11.406 -3.621 -21.047 1 91.12 139 SER B CA 1
ATOM 2306 C C . SER B 1 139 ? 11.672 -5.016 -21.609 1 91.12 139 SER B C 1
ATOM 2308 O O . SER B 1 139 ? 11.68 -5.207 -22.828 1 91.12 139 SER B O 1
ATOM 2310 N N . ALA B 1 140 ? 11.812 -5.918 -20.797 1 92.19 140 ALA B N 1
ATOM 2311 C CA . ALA B 1 140 ? 12.141 -7.281 -21.188 1 92.19 140 ALA B CA 1
ATOM 2312 C C . ALA B 1 140 ? 10.961 -7.941 -21.906 1 92.19 140 ALA B C 1
ATOM 2314 O O . ALA B 1 140 ? 11.156 -8.75 -22.812 1 92.19 140 ALA B O 1
ATOM 2315 N N . VAL B 1 141 ? 9.781 -7.617 -21.484 1 92.12 141 VAL B N 1
ATOM 2316 C CA . VAL B 1 141 ? 8.617 -8.328 -22.016 1 92.12 141 VAL B CA 1
ATOM 2317 C C . VAL B 1 141 ? 7.945 -7.492 -23.094 1 92.12 141 VAL B C 1
ATOM 2319 O O . VAL B 1 141 ? 6.98 -7.938 -23.719 1 92.12 141 VAL B O 1
ATOM 2322 N N . GLY B 1 142 ? 8.414 -6.324 -23.344 1 85.38 142 GLY B N 1
ATOM 2323 C CA . GLY B 1 142 ? 7.906 -5.48 -24.406 1 85.38 142 GLY B CA 1
ATOM 2324 C C . GLY B 1 142 ? 6.664 -4.703 -24.031 1 85.38 142 GLY B C 1
ATOM 2325 O O . GLY B 1 142 ? 5.766 -4.512 -24.844 1 85.38 142 GLY B O 1
ATOM 2326 N N . VAL B 1 143 ? 6.508 -4.496 -22.797 1 76.94 143 VAL B N 1
ATOM 2327 C CA . VAL B 1 143 ? 5.371 -3.697 -22.359 1 76.94 143 VAL B CA 1
ATOM 2328 C C . VAL B 1 143 ? 5.773 -2.227 -22.281 1 76.94 143 VAL B C 1
ATOM 2330 O O . VAL B 1 143 ? 6.863 -1.9 -21.797 1 76.94 143 VAL B O 1
ATOM 2333 N N . SER B 1 144 ? 5.289 -1.287 -23.188 1 62.12 144 SER B N 1
ATOM 2334 C CA . SER B 1 144 ? 5.609 0.136 -23.172 1 62.12 144 SER B CA 1
ATOM 2335 C C . SER B 1 144 ? 5.121 0.803 -21.891 1 62.12 144 SER B C 1
ATOM 2337 O O . SER B 1 144 ? 4.141 0.361 -21.281 1 62.12 144 SER B O 1
ATOM 2339 N N . ASP B 1 145 ? 6.012 1.515 -21.234 1 53.94 145 ASP B N 1
ATOM 2340 C CA . ASP B 1 145 ? 5.711 2.273 -20.016 1 53.94 145 ASP B CA 1
ATOM 2341 C C . ASP B 1 145 ? 4.355 2.967 -20.125 1 53.94 145 ASP B C 1
ATOM 2343 O O . ASP B 1 145 ? 3.918 3.635 -19.188 1 53.94 145 ASP B O 1
ATOM 2347 N N . ARG B 1 146 ? 3.812 3.033 -21.375 1 43.28 146 ARG B N 1
ATOM 2348 C CA . ARG B 1 146 ? 2.689 3.938 -21.594 1 43.28 146 ARG B CA 1
ATOM 2349 C C . ARG B 1 146 ? 1.445 3.451 -20.859 1 43.28 146 ARG B C 1
ATOM 2351 O O . ARG B 1 146 ? 0.387 4.078 -20.938 1 43.28 146 ARG B O 1
ATOM 2358 N N . LEU B 1 147 ? 1.528 2.355 -20.562 1 40.47 147 LEU B N 1
ATOM 2359 C CA . LEU B 1 147 ? 0.232 1.948 -20.031 1 40.47 147 LEU B CA 1
ATOM 2360 C C . LEU B 1 147 ? -0.108 2.73 -18.766 1 40.47 147 LEU B C 1
ATOM 2362 O O . LEU B 1 147 ? -1.237 2.664 -18.266 1 40.47 147 LEU B O 1
ATOM 2366 N N . PHE B 1 148 ? 0.749 3.213 -17.969 1 33.03 148 PHE B N 1
ATOM 2367 C CA . PHE B 1 148 ? 0.355 4.035 -16.828 1 33.03 148 PHE B CA 1
ATOM 2368 C C . PHE B 1 148 ? 0.71 5.496 -17.062 1 33.03 148 PHE B C 1
ATOM 2370 O O . PHE B 1 148 ? 1.701 5.801 -17.734 1 33.03 148 PHE B O 1
#

InterPro domains:
  IPR007374 ASCH domain [PF04266] (1-84)
  IPR015947 PUA-like superfamily [SSF88697] (1-115)

Radius of gyration: 20.8 Å; Cα contacts (8 Å, |Δi|>4): 521; chains: 2; bounding box: 47×54×48 Å

Sequence (296 aa):
MSVKPKFANLILDGVKNVEVRRWLPGTILRERTCIVYASSPLCAVLGEVTIEEIKKVAIQSEEDLAEIAELAKASEDELRRYLEGRDHAYLITLDGPVRYPNPLPLEDLRRLIKERLNMDFHPNPLFRVDQEVLNVVRSAVGVSDRLFMSVKPKFANLILDGVKNVEVRRWLPGTILRERTCIVYASSPLCAVLGEVTIEEIKKVAIQSEEDLAEIAELAKASEDELRRYLEGRDHAYLITLDGPVRYPNPLPLEDLRRLIKERLNMDFHPNPLFRVDQEVLNVVRSAVGVSDRLF

Foldseek 3Di:
DDDDPVVVVCVVVVNDDDDDDPDDDPQVVCLQKAFDADDPPVQWTWWMWGWDDKDKDFDDDLVVLVVVCVVVVHDSVVSCVVQPPHGIDIDTDIHDIDTFPDTGHPVNLQVQCCVPVVDGDDADPRRRDGPVSVVSVCVVRVNPPPVD/DDDPPVVVVCVVVVNDDDDDDPDDDPQVQCLQKAFDADDPPVQWTWWMWGWDDKDKDFDDDLVVLVVVCVVVVHDSVVSCVVQPPHGIDIDTDIDDIDTFPDTGHPVNLQVQCCVPVVDGDDADPRRRDGPVSVVSVCVVRVNPPPVD

Nearest PDB structures (foldseek):
  5guq-assembly4_D  TM=6.192E-01  e=6.168E-06  Zymomonas mobilis subsp. mobilis ATCC 10988
  5y6c-assembly2_B  TM=6.173E-01  e=6.168E-06  Zymomonas mobilis subsp. mobilis ATCC 10988
  5y6b-assembly4_D  TM=6.203E-01  e=1.873E-05  Zymomonas mobilis subsp. mobilis ATCC 10988
  2kku-assembly1_A  TM=5.104E-01  e=5.371E-02  Archaeoglobus fulgidus
  2mkx-assembly1_A  TM=3.993E-01  e=1.600E+00  Enterococcus faecalis V583

Organism: Methanopyrus kandleri (strain AV19 / DSM 6324 / JCM 9639 / NBRC 100938) (NCBI:txid190192)

Solvent-accessible surface area (backbone atoms only — not comparable to full-atom values): 15828 Å² total; per-residue (Å²): 36,76,33,50,50,71,55,42,51,34,30,45,69,65,74,31,41,32,47,80,38,80,73,76,58,64,65,66,69,44,64,33,27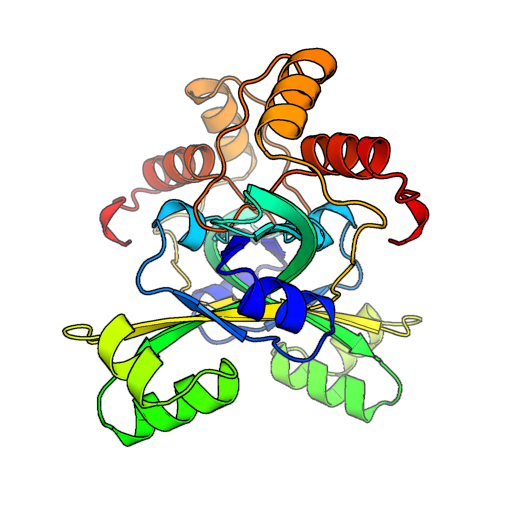,20,40,34,27,18,34,79,88,70,43,21,32,42,30,36,32,28,58,45,32,69,42,81,41,74,46,84,48,71,66,46,46,45,51,51,13,61,55,39,71,46,52,52,68,61,46,49,63,72,47,58,96,47,60,46,37,34,42,34,34,46,41,76,50,41,65,44,84,42,73,41,40,52,68,56,52,36,50,50,39,32,72,74,65,70,40,86,73,72,78,50,89,53,21,60,43,54,71,69,57,46,50,53,51,29,59,73,42,66,49,68,76,71,78,109,35,74,34,49,49,71,55,42,51,33,29,46,68,65,73,30,40,32,46,81,35,81,72,75,60,66,65,66,69,45,66,34,28,20,40,33,28,18,35,79,88,70,44,20,33,43,30,34,31,27,59,45,32,68,43,82,41,73,44,86,50,70,65,46,46,46,52,50,13,60,56,39,69,47,52,50,67,61,45,49,62,74,47,59,95,47,60,45,37,34,42,34,32,47,43,75,51,40,65,44,84,43,72,41,41,52,68,57,51,37,51,50,38,31,72,74,65,70,41,86,71,72,78,51,87,54,21,59,42,53,71,69,57,46,51,51,52,28,61,73,42,68,49,66,78,72,79,108

pLDDT: mean 89.63, std 10.72, range [33.0, 97.56]

Secondary structure (DSSP, 8-state):
-EE-HHHHHHHHTTS--EEEES---HHHHHTTEEEEEETTTT-EEEEEEEEEEEEEEE--SHHHHHHHHHHHT--HHHHHHHTTT-SEEEEEEEEEEEEEEEEEEHHHHHHHHHHHHSS-----TT-B--HHHHHHHHHHHT--GGG-/-EE-HHHHHHHHTTS--EEEES---HHHHHTTEEEEEE-TTT-EEEEEEEEEEEEEEE--SHHHHHHHHHHHT--HHHHHHHTTT-SEEEEEEEEEEEEEEEEEEHHHHHHHHHHHHSS-----TT-B--HHHHHHHHHHHT--GGG-